Protein AF-A0A372Q6W8-F1 (afdb_monomer_lite)

Foldseek 3Di:
DPPPPPPPPCLLVLLVVLLVVLLVVLVVQLVPDDDPSNVLSVVVNVQSVPDDSVVDDSPPQSSVNDDDCPDPPNVPPPVVSVVVVCVVVVVPPDDDDVVVVVVVVVVVVVVVVVDPPPQDPPDDDPPDDSDDPVVVVVLVVLLVVLVVQLCPDPVVVCCVVVVDDDDPVRCCVRPVVSNVVSND

pLDDT: mean 77.62, std 12.67, range [39.44, 95.0]

Sequence (184 aa):
MKALVIDTEAWHEDANANLRSLKCDIGQCVNGSVSYKKTMWKRIEVELNNINVENLGFDHPICSGVLDVKSEPFINIPGSFCDIFKEPFQKYKLKQNHDILDTCEDFIQNEESKINEDEDLCDVEFGKWLDSSERLQEKTRRILESLLKVWKSPKYEAYTKKGKLINKGSYVCEVLAPLINSNE

Radius of gyration: 24.91 Å; chains: 1; bounding box: 55×36×62 Å

Structure (mmCIF, N/CA/C/O backbone):
data_AF-A0A372Q6W8-F1
#
_entry.id   AF-A0A372Q6W8-F1
#
loop_
_atom_site.group_PDB
_atom_site.id
_atom_site.type_symbol
_atom_site.label_atom_id
_atom_site.label_alt_id
_atom_site.label_comp_id
_atom_site.label_asym_id
_atom_site.label_entity_id
_atom_site.label_seq_id
_atom_site.pdbx_PDB_ins_code
_atom_site.Cartn_x
_atom_site.Cartn_y
_atom_site.Cartn_z
_atom_site.occupancy
_atom_site.B_iso_or_equiv
_atom_site.auth_seq_id
_atom_site.auth_comp_id
_atom_site.auth_asym_id
_atom_site.auth_atom_id
_atom_site.pdbx_PDB_model_num
ATOM 1 N N . MET A 1 1 ? -27.461 5.951 13.227 1.00 39.44 1 MET A N 1
ATOM 2 C CA . MET A 1 1 ? -26.169 5.725 12.547 1.00 39.44 1 MET A CA 1
ATOM 3 C C . MET A 1 1 ? -26.462 5.501 11.079 1.00 39.44 1 MET A C 1
ATOM 5 O O . MET A 1 1 ? -27.139 4.532 10.771 1.00 39.44 1 MET A O 1
ATOM 9 N N . LYS A 1 2 ? -26.037 6.405 10.190 1.00 43.16 2 LYS A N 1
ATOM 10 C CA . LYS A 1 2 ? -25.892 6.043 8.777 1.00 43.16 2 LYS A CA 1
ATOM 11 C C . LYS A 1 2 ? -24.586 5.260 8.702 1.00 43.16 2 LYS A C 1
ATOM 13 O O . LYS A 1 2 ? -23.569 5.789 9.144 1.00 43.16 2 LYS A O 1
ATOM 18 N N . ALA A 1 3 ? -24.642 4.000 8.280 1.00 49.03 3 ALA A N 1
ATOM 19 C CA . ALA A 1 3 ? -23.434 3.246 7.975 1.00 49.03 3 ALA A CA 1
ATOM 20 C C . ALA A 1 3 ? -22.582 4.089 7.014 1.00 49.03 3 ALA A C 1
ATOM 22 O O . ALA A 1 3 ? -23.143 4.737 6.126 1.00 49.03 3 ALA A O 1
ATOM 23 N N . LEU A 1 4 ? -21.265 4.131 7.230 1.00 45.56 4 LEU A N 1
ATOM 24 C CA . LEU A 1 4 ? -20.334 4.573 6.197 1.00 45.56 4 LEU A CA 1
ATOM 25 C C . LEU A 1 4 ? -20.649 3.711 4.977 1.00 45.56 4 LEU A C 1
ATOM 27 O O . LEU A 1 4 ? -20.424 2.503 5.003 1.00 45.56 4 LEU A O 1
ATOM 31 N N . VAL A 1 5 ? -21.282 4.313 3.973 1.00 50.38 5 VAL A N 1
ATOM 32 C CA . VAL A 1 5 ? -21.428 3.699 2.661 1.00 50.38 5 VAL A CA 1
ATOM 33 C C . VAL A 1 5 ? -20.001 3.637 2.150 1.00 50.38 5 VAL A C 1
ATOM 35 O O . VAL A 1 5 ? -19.447 4.655 1.747 1.00 50.38 5 VAL A O 1
ATOM 38 N N . ILE A 1 6 ? -19.358 2.485 2.328 1.00 52.31 6 ILE A N 1
ATOM 39 C CA . ILE A 1 6 ? -18.099 2.204 1.656 1.00 52.31 6 ILE A CA 1
ATOM 40 C C . ILE A 1 6 ? -18.473 2.239 0.185 1.00 52.31 6 ILE A C 1
ATOM 42 O O . ILE A 1 6 ? -19.304 1.444 -0.262 1.00 52.31 6 ILE A O 1
ATOM 46 N N . ASP A 1 7 ? -17.952 3.240 -0.510 1.00 57.84 7 ASP A N 1
ATOM 47 C CA . ASP A 1 7 ? -18.189 3.438 -1.926 1.00 57.84 7 ASP A CA 1
ATOM 48 C C . ASP A 1 7 ? -17.452 2.336 -2.691 1.00 57.84 7 ASP A C 1
ATOM 50 O O . ASP A 1 7 ? -16.305 2.461 -3.112 1.00 57.84 7 ASP A O 1
ATOM 54 N N . THR A 1 8 ? -18.100 1.178 -2.737 1.00 56.53 8 THR A N 1
ATOM 55 C CA . THR A 1 8 ? -17.624 -0.012 -3.445 1.00 56.53 8 THR A CA 1
ATOM 56 C C . THR A 1 8 ? -17.773 0.130 -4.959 1.00 56.53 8 THR A C 1
ATOM 58 O O . THR A 1 8 ? -17.265 -0.720 -5.684 1.00 56.53 8 THR A O 1
ATOM 61 N N . GLU A 1 9 ? -18.415 1.200 -5.440 1.00 61.56 9 GLU A N 1
ATOM 62 C CA . GLU A 1 9 ? -18.590 1.486 -6.866 1.00 61.56 9 GLU A CA 1
ATOM 63 C C . GLU A 1 9 ? -17.493 2.430 -7.389 1.00 61.56 9 GLU A C 1
ATOM 65 O O . GLU A 1 9 ? -16.958 2.193 -8.473 1.00 61.56 9 GLU A O 1
ATOM 70 N N . ALA A 1 10 ? -17.069 3.432 -6.608 1.00 76.44 10 ALA A N 1
ATOM 71 C CA . ALA A 1 10 ? -16.103 4.439 -7.066 1.00 76.44 10 ALA A CA 1
ATOM 72 C C . ALA A 1 10 ? -14.679 3.913 -7.308 1.00 76.44 10 ALA A C 1
ATOM 74 O O . ALA A 1 10 ? -13.962 4.459 -8.147 1.00 76.44 10 ALA A O 1
ATOM 75 N N . TRP A 1 11 ? -14.247 2.839 -6.635 1.00 85.25 11 TRP A N 1
ATOM 76 C CA . TRP A 1 11 ? -12.857 2.381 -6.778 1.00 85.25 11 TRP A CA 1
ATOM 77 C C . TRP A 1 11 ? -12.538 1.906 -8.204 1.00 85.25 11 TRP A C 1
ATOM 79 O O . TRP A 1 11 ? -11.400 2.042 -8.651 1.00 85.25 11 TRP A O 1
ATOM 89 N N . HIS A 1 12 ? -13.528 1.398 -8.948 1.00 88.44 12 HIS A N 1
ATOM 90 C CA . HIS A 1 12 ? -13.348 1.054 -10.358 1.00 88.44 12 HIS A CA 1
ATOM 91 C C . HIS A 1 12 ? -13.134 2.301 -11.222 1.00 88.44 12 HIS A C 1
ATOM 93 O O . HIS A 1 12 ? -12.352 2.257 -12.175 1.00 88.44 12 HIS A O 1
ATOM 99 N N . GLU A 1 13 ? -13.807 3.411 -10.914 1.00 89.88 13 GLU A N 1
ATOM 100 C CA . GLU A 1 13 ? -13.616 4.681 -11.617 1.00 89.88 13 GLU A CA 1
ATOM 101 C C . GLU A 1 13 ? -12.216 5.240 -11.349 1.00 89.88 13 GLU A C 1
ATOM 103 O O . GLU A 1 13 ? -11.500 5.573 -12.299 1.00 89.88 13 GLU A O 1
ATOM 108 N N . ASP A 1 14 ? -11.791 5.235 -10.084 1.00 90.19 14 ASP A N 1
ATOM 109 C CA . ASP A 1 14 ? -10.451 5.656 -9.665 1.00 90.19 14 ASP A CA 1
ATOM 110 C C . ASP A 1 14 ? -9.362 4.772 -10.289 1.00 90.19 14 ASP A C 1
ATOM 112 O O . ASP A 1 14 ? -8.396 5.275 -10.866 1.00 90.19 14 ASP A O 1
ATOM 116 N N . ALA A 1 15 ? -9.541 3.449 -10.268 1.00 91.19 15 ALA A N 1
ATOM 117 C CA . ALA A 1 15 ? -8.613 2.504 -10.883 1.00 91.19 15 ALA A CA 1
ATOM 118 C C . ALA A 1 15 ? -8.504 2.711 -12.400 1.00 91.19 15 ALA A C 1
ATOM 120 O O . ALA A 1 15 ? -7.405 2.692 -12.962 1.00 91.19 15 ALA A O 1
ATOM 121 N N . ASN A 1 16 ? -9.624 2.974 -13.080 1.00 93.38 16 ASN A N 1
ATOM 122 C CA . ASN A 1 16 ? -9.620 3.305 -14.504 1.00 93.38 16 ASN A CA 1
ATOM 123 C C . ASN A 1 16 ? -8.944 4.654 -14.787 1.00 93.38 16 ASN A C 1
ATOM 125 O O . ASN A 1 16 ? -8.231 4.781 -15.787 1.00 93.38 16 ASN A O 1
ATOM 129 N N . ALA A 1 17 ? -9.145 5.661 -13.935 1.00 93.88 17 ALA A N 1
ATOM 130 C CA . ALA A 1 17 ? -8.472 6.952 -14.050 1.00 93.88 17 ALA A CA 1
ATOM 131 C C . ALA A 1 17 ? -6.951 6.803 -13.880 1.00 93.88 17 ALA A C 1
ATOM 133 O O . ALA A 1 17 ? -6.187 7.291 -14.720 1.00 93.88 17 ALA A O 1
ATOM 134 N N . ASN A 1 18 ? -6.520 6.043 -12.873 1.00 93.50 18 ASN A N 1
ATOM 135 C CA . ASN A 1 18 ? -5.115 5.733 -12.620 1.00 93.50 18 ASN A CA 1
ATOM 136 C C . ASN A 1 18 ? -4.485 4.971 -13.792 1.00 93.50 18 ASN A C 1
ATOM 138 O O . ASN A 1 18 ? -3.423 5.365 -14.278 1.00 93.50 18 ASN A O 1
ATOM 142 N N . LEU A 1 19 ? -5.162 3.944 -14.323 1.00 92.69 19 LEU A N 1
ATOM 143 C CA . LEU A 1 19 ? -4.686 3.196 -15.490 1.00 92.69 19 LEU A CA 1
ATOM 144 C C . LEU A 1 19 ? -4.542 4.095 -16.728 1.00 92.69 19 LEU A C 1
ATOM 146 O O . LEU A 1 19 ? -3.575 3.957 -17.478 1.00 92.69 19 LEU A O 1
ATOM 150 N N . ARG A 1 20 ? -5.470 5.035 -16.953 1.00 95.00 20 ARG A N 1
ATOM 151 C CA . ARG A 1 20 ? -5.358 6.011 -18.053 1.00 95.00 20 ARG A CA 1
ATOM 152 C C . ARG A 1 20 ? -4.163 6.941 -17.865 1.00 95.00 20 ARG A C 1
ATOM 154 O O . ARG A 1 20 ? -3.427 7.147 -18.828 1.00 95.00 20 ARG A O 1
ATOM 161 N N . SER A 1 21 ? -3.960 7.475 -16.660 1.00 94.88 21 SER A N 1
ATOM 162 C CA . SER A 1 21 ? -2.803 8.330 -16.365 1.00 94.88 21 SER A CA 1
ATOM 163 C C . SER A 1 21 ? -1.499 7.577 -16.613 1.00 94.88 21 SER A C 1
ATOM 165 O O . SER A 1 21 ? -0.635 8.054 -17.345 1.00 94.88 21 SER A O 1
ATOM 167 N N . LEU A 1 22 ? -1.412 6.344 -16.111 1.00 92.06 22 LEU A N 1
ATOM 168 C CA . LEU A 1 22 ? -0.246 5.492 -16.289 1.00 92.06 22 LEU A CA 1
ATOM 169 C C . LEU A 1 22 ? 0.032 5.204 -17.773 1.00 92.06 22 LEU A C 1
ATOM 171 O O . LEU A 1 22 ? 1.171 5.317 -18.219 1.00 92.06 22 LEU A O 1
ATOM 175 N N . LYS A 1 23 ? -0.999 4.901 -18.575 1.00 93.94 23 LYS A N 1
ATOM 176 C CA . LYS A 1 23 ? -0.858 4.737 -20.035 1.00 93.94 23 LYS A CA 1
ATOM 177 C C . LYS A 1 23 ? -0.301 5.996 -20.706 1.00 93.94 23 LYS A C 1
ATOM 179 O O . LYS A 1 23 ? 0.574 5.884 -21.564 1.00 93.94 23 LYS A O 1
ATOM 184 N N . CYS A 1 24 ? -0.766 7.181 -20.308 1.00 94.69 24 CYS A N 1
ATOM 185 C CA . CYS A 1 24 ? -0.245 8.450 -20.821 1.00 94.69 24 CYS A CA 1
ATOM 186 C C . CYS A 1 24 ? 1.241 8.638 -20.482 1.00 94.69 24 CYS A C 1
ATOM 188 O O . CYS A 1 24 ? 2.028 8.964 -21.374 1.00 94.69 24 CYS A O 1
ATOM 190 N N . ASP A 1 25 ? 1.637 8.392 -19.233 1.00 93.25 25 ASP A N 1
ATOM 191 C CA . ASP A 1 25 ? 3.025 8.542 -18.776 1.00 93.25 25 ASP A CA 1
ATOM 192 C C . ASP A 1 25 ? 3.970 7.571 -19.498 1.00 93.25 25 ASP A C 1
ATOM 194 O O . ASP A 1 25 ? 5.057 7.947 -19.953 1.00 93.25 25 ASP A O 1
ATOM 198 N N . ILE A 1 26 ? 3.529 6.325 -19.692 1.00 90.31 26 ILE A N 1
ATOM 199 C CA . ILE A 1 26 ? 4.272 5.330 -20.470 1.00 90.31 26 ILE A CA 1
ATOM 200 C C . ILE A 1 26 ? 4.378 5.742 -21.939 1.00 90.31 26 ILE A C 1
ATOM 202 O O . ILE A 1 26 ? 5.474 5.681 -22.501 1.00 90.31 26 ILE A O 1
ATOM 206 N N . GLY A 1 27 ? 3.300 6.235 -22.552 1.00 93.81 27 GLY A N 1
ATOM 207 C CA . GLY A 1 27 ? 3.334 6.755 -23.922 1.00 93.81 27 GLY A CA 1
ATOM 208 C C . GLY A 1 27 ? 4.344 7.899 -24.090 1.00 93.81 27 GLY A C 1
ATOM 209 O O . GLY A 1 27 ? 5.098 7.943 -25.068 1.00 93.81 27 GLY A O 1
ATOM 210 N N . GLN A 1 28 ? 4.448 8.793 -23.102 1.00 93.31 28 GLN A N 1
ATOM 211 C CA . GLN A 1 28 ? 5.482 9.833 -23.081 1.00 93.31 28 GLN A CA 1
ATOM 212 C C . GLN A 1 28 ? 6.891 9.229 -22.990 1.00 93.31 28 GLN A C 1
ATOM 214 O O . GLN A 1 28 ? 7.786 9.640 -23.733 1.00 93.31 28 GLN A O 1
ATOM 219 N N . CYS A 1 29 ? 7.087 8.210 -22.151 1.00 89.81 29 CYS A N 1
ATOM 220 C CA . CYS A 1 29 ? 8.362 7.501 -22.030 1.00 89.81 29 CYS A CA 1
ATOM 221 C C . CYS A 1 29 ? 8.772 6.786 -23.328 1.00 89.81 29 CYS A C 1
ATOM 223 O O . CYS A 1 29 ? 9.950 6.814 -23.698 1.00 89.81 29 CYS A O 1
ATOM 225 N N . VAL A 1 30 ? 7.826 6.187 -24.060 1.00 90.62 30 VAL A N 1
ATOM 226 C CA . VAL A 1 30 ? 8.065 5.587 -25.387 1.00 90.62 30 VAL A CA 1
ATOM 227 C C . VAL A 1 30 ? 8.545 6.640 -26.385 1.00 90.62 30 VAL A C 1
ATOM 229 O O . VAL A 1 30 ? 9.488 6.398 -27.145 1.00 90.62 30 VAL A O 1
ATOM 232 N N . ASN A 1 31 ? 7.917 7.815 -26.384 1.00 92.06 31 ASN A N 1
ATOM 233 C CA . ASN A 1 31 ? 8.248 8.890 -27.315 1.00 92.06 31 ASN A CA 1
ATOM 234 C C . ASN A 1 31 ? 9.578 9.576 -26.974 1.00 92.06 31 ASN A C 1
ATOM 236 O O . ASN A 1 31 ? 10.331 9.920 -27.883 1.00 92.06 31 ASN A O 1
ATOM 240 N N . GLY A 1 32 ? 9.896 9.715 -25.684 1.00 88.94 32 GLY A N 1
ATOM 241 C CA . GLY A 1 32 ? 11.127 10.338 -25.188 1.00 88.94 32 GLY A CA 1
ATOM 242 C C . GLY A 1 32 ? 12.346 9.411 -25.105 1.00 88.94 32 GLY A C 1
ATOM 243 O O . GLY A 1 32 ? 13.414 9.850 -24.682 1.00 88.94 32 GLY A O 1
ATOM 244 N N . SER A 1 33 ? 12.219 8.134 -25.473 1.00 86.12 33 SER A N 1
ATOM 245 C CA . SER A 1 33 ? 13.308 7.153 -25.394 1.00 86.12 33 SER A CA 1
ATOM 246 C C . SER A 1 33 ? 13.777 6.665 -26.766 1.00 86.12 33 SER A C 1
ATOM 248 O O . SER A 1 33 ? 13.071 6.739 -27.773 1.00 86.12 33 SER A O 1
ATOM 250 N N . VAL A 1 34 ? 15.003 6.141 -26.805 1.00 84.50 34 VAL A N 1
ATOM 251 C CA . VAL A 1 34 ? 15.640 5.583 -28.005 1.00 84.50 34 VAL A CA 1
ATOM 252 C C . VAL A 1 34 ? 16.162 4.174 -27.740 1.00 84.50 34 VAL A C 1
ATOM 254 O O . VAL A 1 34 ? 16.380 3.785 -26.590 1.00 84.50 34 VAL A O 1
ATOM 257 N N . SER A 1 35 ? 16.390 3.420 -28.821 1.00 83.56 35 SER A N 1
ATOM 258 C CA . SER A 1 35 ? 17.014 2.093 -28.783 1.00 83.56 35 SER A CA 1
ATOM 259 C C . SER A 1 35 ? 16.300 1.140 -27.804 1.00 83.56 35 SER A C 1
ATOM 261 O O . SER A 1 35 ? 15.070 1.080 -27.760 1.00 83.56 35 SER A O 1
ATOM 263 N N . TYR A 1 36 ? 17.067 0.403 -27.009 1.00 72.44 36 TYR A N 1
ATOM 264 C CA . TYR A 1 36 ? 16.622 -0.626 -26.080 1.00 72.44 36 TYR A CA 1
ATOM 265 C C . TYR A 1 36 ? 15.587 -0.129 -25.051 1.00 72.44 36 TYR A C 1
ATOM 267 O O . TYR A 1 36 ? 14.592 -0.811 -24.803 1.00 72.44 36 TYR A O 1
ATOM 275 N N . LYS A 1 37 ? 15.736 1.106 -24.546 1.00 76.44 37 LYS A N 1
ATOM 276 C CA . LYS A 1 37 ? 14.776 1.732 -23.617 1.00 76.44 37 LYS A CA 1
ATOM 277 C C . LYS A 1 37 ? 13.404 1.953 -24.268 1.00 76.44 37 LYS A C 1
ATOM 279 O O . LYS A 1 37 ? 12.381 1.777 -23.617 1.00 76.44 37 LYS A O 1
ATOM 284 N N . LYS A 1 38 ? 13.368 2.262 -25.569 1.00 85.56 38 LYS A N 1
ATOM 285 C CA . LYS A 1 38 ? 12.110 2.401 -26.320 1.00 85.56 38 LYS A CA 1
ATOM 286 C C . LYS A 1 38 ? 11.398 1.066 -26.494 1.00 85.56 38 LYS A C 1
ATOM 288 O O . LYS A 1 38 ? 10.188 0.991 -26.306 1.00 85.56 38 LYS A O 1
ATOM 293 N N . THR A 1 39 ? 12.138 0.012 -26.835 1.00 80.69 39 THR A N 1
ATOM 294 C CA . THR A 1 39 ? 11.591 -1.350 -26.953 1.00 80.69 39 THR A CA 1
ATOM 295 C C . THR A 1 39 ? 10.993 -1.823 -25.631 1.00 80.69 39 THR A C 1
ATOM 297 O O . THR A 1 39 ? 9.921 -2.421 -25.617 1.00 80.69 39 THR A O 1
ATOM 300 N N . MET A 1 40 ? 11.653 -1.498 -24.522 1.00 82.56 40 MET A N 1
ATOM 301 C CA . MET A 1 40 ? 11.168 -1.797 -23.182 1.00 82.56 40 MET A CA 1
ATOM 302 C C . MET A 1 40 ? 9.835 -1.109 -22.870 1.00 82.56 40 MET A C 1
ATOM 304 O O . MET A 1 40 ? 8.867 -1.784 -22.525 1.00 82.56 40 MET A O 1
ATOM 308 N N . TRP A 1 41 ? 9.765 0.218 -23.024 1.00 87.50 41 TRP A N 1
ATOM 309 C CA . TRP A 1 41 ? 8.540 0.967 -22.737 1.00 87.50 41 TRP A CA 1
ATOM 310 C C . TRP A 1 41 ? 7.379 0.548 -23.634 1.00 87.50 41 TRP A C 1
ATOM 312 O O . TRP A 1 41 ? 6.259 0.441 -23.153 1.00 87.50 41 TRP A O 1
ATOM 322 N N . LYS A 1 42 ? 7.649 0.220 -24.903 1.00 87.56 42 LYS A N 1
ATOM 323 C CA . LYS A 1 42 ? 6.637 -0.337 -25.812 1.00 87.56 42 LYS A CA 1
ATOM 324 C C . LYS A 1 42 ? 6.072 -1.664 -25.319 1.00 87.56 42 LYS A C 1
ATOM 326 O O . LYS A 1 42 ? 4.892 -1.927 -25.508 1.00 87.56 42 LYS A O 1
ATOM 331 N N . ARG A 1 43 ? 6.900 -2.510 -24.700 1.00 85.25 43 ARG A N 1
ATOM 332 C CA . ARG A 1 43 ? 6.413 -3.760 -24.113 1.00 85.25 43 ARG A CA 1
ATOM 333 C C . ARG A 1 43 ? 5.462 -3.465 -22.956 1.00 85.25 43 ARG A C 1
ATOM 335 O O . ARG A 1 43 ? 4.356 -3.978 -22.962 1.00 85.25 43 ARG A O 1
ATOM 342 N N . ILE A 1 44 ? 5.849 -2.576 -22.039 1.00 85.62 44 ILE A N 1
ATOM 343 C CA . ILE A 1 44 ? 4.990 -2.141 -20.923 1.00 85.62 44 ILE A CA 1
ATOM 344 C C . ILE A 1 44 ? 3.677 -1.523 -21.438 1.00 85.62 44 ILE A C 1
ATOM 346 O O . ILE A 1 44 ? 2.613 -1.820 -20.912 1.00 85.62 44 ILE A O 1
ATOM 350 N N . GLU A 1 45 ? 3.734 -0.714 -22.496 1.00 90.56 45 GLU A N 1
ATOM 351 C CA . GLU A 1 45 ? 2.560 -0.109 -23.137 1.00 90.56 45 GLU A CA 1
ATOM 352 C C . GLU A 1 45 ? 1.577 -1.158 -23.683 1.00 90.56 45 GLU A C 1
ATOM 354 O O . GLU A 1 45 ? 0.376 -1.064 -23.433 1.00 90.56 45 GLU A O 1
ATOM 359 N N . VAL A 1 46 ? 2.075 -2.171 -24.404 1.00 88.19 46 VAL A N 1
ATOM 360 C CA . VAL A 1 46 ? 1.250 -3.278 -24.923 1.00 88.19 46 VAL A CA 1
ATOM 361 C C . VAL A 1 46 ? 0.566 -4.021 -23.782 1.00 88.19 46 VAL A C 1
ATOM 363 O O . VAL A 1 46 ? -0.635 -4.263 -23.840 1.00 88.19 46 VAL A O 1
ATOM 366 N N . GLU A 1 47 ? 1.317 -4.329 -22.731 1.00 85.25 47 GLU A N 1
ATOM 367 C CA . GLU A 1 47 ? 0.799 -5.034 -21.566 1.00 85.25 47 GLU A CA 1
ATOM 368 C C . GLU A 1 47 ? -0.290 -4.236 -20.837 1.00 85.25 47 GLU A C 1
ATOM 370 O O . GLU A 1 47 ? -1.370 -4.761 -20.581 1.00 85.25 47 GLU A O 1
ATOM 375 N N . LEU A 1 48 ? -0.074 -2.936 -20.596 1.00 89.19 48 LEU A N 1
ATOM 376 C CA . LEU A 1 48 ? -1.085 -2.061 -19.991 1.00 89.19 48 LEU A CA 1
ATOM 377 C C . LEU A 1 48 ? -2.361 -1.960 -20.837 1.00 89.19 48 LEU A C 1
ATOM 379 O O . LEU A 1 48 ? -3.455 -1.770 -20.299 1.00 89.19 48 LEU A O 1
ATOM 383 N N . ASN A 1 49 ? -2.250 -2.062 -22.163 1.00 89.56 49 ASN A N 1
ATOM 384 C CA . ASN A 1 49 ? -3.405 -2.034 -23.059 1.00 89.56 49 ASN A CA 1
ATOM 385 C C . ASN A 1 49 ? -4.275 -3.291 -22.969 1.00 89.56 49 ASN A C 1
ATOM 387 O O . ASN A 1 49 ? -5.465 -3.194 -23.257 1.00 89.56 49 ASN A O 1
ATOM 391 N N . ASN A 1 50 ? -3.720 -4.413 -22.509 1.00 88.25 50 ASN A N 1
ATOM 392 C CA . ASN A 1 50 ? -4.449 -5.670 -22.332 1.00 88.25 50 ASN A CA 1
ATOM 393 C C . ASN A 1 50 ? -5.170 -5.772 -20.978 1.00 88.25 50 ASN A C 1
ATOM 395 O O . ASN A 1 50 ? -5.929 -6.714 -20.755 1.00 88.25 50 ASN A O 1
ATOM 399 N N . ILE A 1 51 ? -4.945 -4.821 -20.069 1.00 88.44 51 ILE A N 1
ATOM 400 C CA . ILE A 1 51 ? -5.528 -4.852 -18.727 1.00 88.44 51 ILE A CA 1
ATOM 401 C C . ILE A 1 51 ? -7.007 -4.483 -18.773 1.00 88.44 51 ILE A C 1
ATOM 403 O O . ILE A 1 51 ? -7.374 -3.398 -19.232 1.00 88.44 51 ILE A O 1
ATOM 407 N N . ASN A 1 52 ? -7.829 -5.362 -18.202 1.00 90.25 52 ASN A N 1
ATOM 408 C CA . ASN A 1 52 ? -9.209 -5.073 -17.841 1.00 90.25 52 ASN A CA 1
ATOM 409 C C . ASN A 1 52 ? -9.319 -4.902 -16.318 1.00 90.25 52 ASN A C 1
ATOM 411 O O . ASN A 1 52 ? -9.099 -5.861 -15.581 1.00 90.25 52 ASN A O 1
ATOM 415 N N . VAL A 1 53 ? -9.679 -3.699 -15.860 1.00 88.75 53 VAL A N 1
ATOM 416 C CA . VAL A 1 53 ? -9.831 -3.369 -14.430 1.00 88.75 53 VAL A CA 1
ATOM 417 C C . VAL A 1 53 ? -10.910 -4.224 -13.758 1.00 88.75 53 VAL A C 1
ATOM 419 O O . VAL A 1 53 ? -10.777 -4.545 -12.584 1.00 88.75 53 VAL A O 1
ATOM 422 N N . GLU A 1 54 ? -11.940 -4.652 -14.492 1.00 89.19 54 GLU A N 1
ATOM 423 C CA . GLU A 1 54 ? -13.010 -5.508 -13.949 1.00 89.19 54 GLU A CA 1
ATOM 424 C C . GLU A 1 54 ? -12.508 -6.888 -13.502 1.00 89.19 54 GLU A C 1
ATOM 426 O O . GLU A 1 54 ? -13.137 -7.536 -12.671 1.00 89.19 54 GLU A O 1
ATOM 431 N N . ASN A 1 55 ? -11.365 -7.332 -14.033 1.00 89.25 55 ASN A N 1
ATOM 432 C CA . ASN A 1 55 ? -10.761 -8.617 -13.686 1.00 89.25 55 ASN A CA 1
ATOM 433 C C . ASN A 1 55 ? -9.782 -8.514 -12.502 1.00 89.25 55 ASN A C 1
ATOM 435 O O . ASN A 1 55 ? -9.193 -9.524 -12.120 1.00 89.25 55 ASN A O 1
ATOM 439 N N . LEU A 1 56 ? -9.558 -7.313 -11.957 1.00 85.69 56 LEU A N 1
ATOM 440 C CA . LEU A 1 56 ? -8.590 -7.059 -10.891 1.00 85.69 56 LEU A CA 1
ATOM 441 C C . LEU A 1 56 ? -9.286 -6.874 -9.539 1.00 85.69 56 LEU A C 1
ATOM 443 O O . LEU A 1 56 ? -10.417 -6.403 -9.467 1.00 85.69 56 LEU A O 1
ATOM 447 N N . GLY A 1 57 ? -8.585 -7.214 -8.457 1.00 85.12 57 GLY A N 1
ATOM 448 C CA . GLY A 1 57 ? -8.967 -6.804 -7.105 1.00 85.12 57 GLY A CA 1
ATOM 449 C C . GLY A 1 57 ? -8.628 -5.333 -6.846 1.00 85.12 57 GLY A C 1
ATOM 450 O O . GLY A 1 57 ? -7.739 -4.763 -7.488 1.00 85.12 57 GLY A O 1
ATOM 451 N N . PHE A 1 58 ? -9.314 -4.711 -5.882 1.00 82.81 58 PHE A N 1
ATOM 452 C CA . PHE A 1 58 ? -9.028 -3.331 -5.457 1.00 82.81 58 PHE A CA 1
ATOM 453 C C . PHE A 1 58 ? -7.591 -3.160 -4.931 1.00 82.81 58 PHE A C 1
ATOM 455 O O . PHE A 1 58 ? -7.028 -2.070 -4.972 1.00 82.81 58 PHE A O 1
ATOM 462 N N . ASP A 1 59 ? -7.007 -4.250 -4.439 1.00 83.50 59 ASP A N 1
ATOM 463 C CA . ASP A 1 59 ? -5.664 -4.373 -3.885 1.00 83.50 59 ASP A CA 1
ATOM 464 C C . ASP A 1 59 ? -4.582 -4.581 -4.955 1.00 83.50 59 ASP A C 1
ATOM 466 O O . ASP A 1 59 ? -3.390 -4.564 -4.644 1.00 83.50 59 ASP A O 1
ATOM 470 N N . HIS A 1 60 ? -4.966 -4.742 -6.225 1.00 85.94 60 HIS A N 1
ATOM 471 C CA . HIS A 1 60 ? -4.004 -4.901 -7.303 1.00 85.94 60 HIS A CA 1
ATOM 472 C C . HIS A 1 60 ? -3.206 -3.593 -7.513 1.00 85.94 60 HIS A C 1
ATOM 474 O O . HIS A 1 60 ? -3.815 -2.540 -7.724 1.00 85.94 60 HIS A O 1
ATOM 480 N N . PRO A 1 61 ? -1.856 -3.615 -7.550 1.00 85.62 61 PRO A N 1
ATOM 481 C CA . PRO A 1 61 ? -1.024 -2.400 -7.609 1.00 85.62 61 PRO A CA 1
ATOM 482 C C . PRO A 1 61 ? -1.384 -1.429 -8.745 1.00 85.62 61 PRO A C 1
ATOM 484 O O . PRO A 1 61 ? -1.363 -0.208 -8.580 1.00 85.62 61 PRO A O 1
ATOM 487 N N . ILE A 1 62 ? -1.792 -1.978 -9.890 1.00 86.00 62 ILE A N 1
ATOM 488 C CA . ILE A 1 62 ? -2.183 -1.212 -11.082 1.00 86.00 62 ILE A CA 1
ATOM 489 C C . ILE A 1 62 ? -3.419 -0.339 -10.835 1.00 86.00 62 ILE A C 1
ATOM 491 O O . ILE A 1 62 ? -3.507 0.753 -11.398 1.00 86.00 62 ILE A O 1
ATOM 495 N N . CYS A 1 63 ? -4.329 -0.752 -9.950 1.00 87.44 63 CYS A N 1
ATOM 496 C CA . CYS 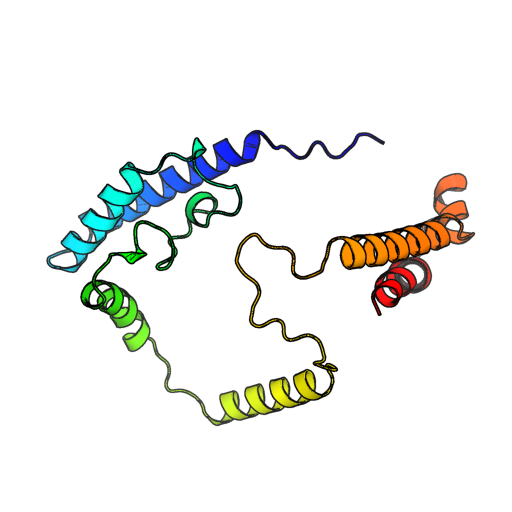A 1 63 ? -5.482 0.057 -9.549 1.00 87.44 63 CYS A CA 1
ATOM 497 C C . CYS A 1 63 ? -5.048 1.358 -8.850 1.00 87.44 63 CYS A C 1
ATOM 499 O O . CYS A 1 63 ? -5.756 2.358 -8.919 1.00 87.44 63 CYS A O 1
ATOM 501 N N . SER A 1 64 ? -3.847 1.386 -8.261 1.00 87.19 64 SER A N 1
ATOM 502 C CA . SER A 1 64 ? -3.218 2.582 -7.679 1.00 87.19 64 SER A CA 1
ATOM 503 C C . SER A 1 64 ? -2.232 3.281 -8.628 1.00 87.19 64 SER A C 1
ATOM 505 O O . SER A 1 64 ? -1.486 4.160 -8.204 1.00 87.19 64 SER A O 1
ATOM 507 N N . GLY A 1 65 ? -2.168 2.879 -9.904 1.00 85.12 65 GLY A N 1
ATOM 508 C CA . GLY A 1 65 ? -1.194 3.406 -10.866 1.00 85.12 65 GLY A CA 1
ATOM 509 C C . GLY A 1 65 ? 0.245 2.932 -10.622 1.00 85.12 65 GLY A C 1
ATOM 510 O O . GLY A 1 65 ? 1.182 3.510 -11.170 1.00 85.12 65 GLY A O 1
ATOM 511 N N . VAL A 1 66 ? 0.440 1.887 -9.812 1.00 85.00 66 VAL A N 1
ATOM 512 C CA . VAL A 1 66 ? 1.763 1.343 -9.489 1.00 85.00 66 VAL A CA 1
ATOM 513 C C . VAL A 1 66 ? 2.094 0.186 -10.428 1.00 85.00 66 VAL A C 1
ATOM 515 O O . VAL A 1 66 ? 1.327 -0.766 -10.567 1.00 85.00 66 VAL A O 1
ATOM 518 N N . LEU A 1 67 ? 3.270 0.256 -11.053 1.00 80.81 67 LEU A N 1
ATOM 519 C CA . LEU A 1 67 ? 3.861 -0.861 -11.786 1.00 80.81 67 LEU A CA 1
ATOM 520 C C . LEU A 1 67 ? 4.671 -1.723 -10.821 1.00 80.81 67 LEU A C 1
ATOM 522 O O . LEU A 1 67 ? 5.738 -1.306 -10.369 1.00 80.81 67 LEU A O 1
ATOM 526 N N . ASP A 1 68 ? 4.187 -2.926 -10.532 1.00 77.62 68 ASP A N 1
ATOM 527 C CA . ASP A 1 68 ? 4.946 -3.908 -9.765 1.00 77.62 68 ASP A CA 1
ATOM 528 C C . ASP A 1 68 ? 5.625 -4.906 -10.710 1.00 77.62 68 ASP A C 1
ATOM 530 O O . ASP A 1 68 ? 4.978 -5.586 -11.505 1.00 77.62 68 ASP A O 1
ATOM 534 N N . VAL A 1 69 ? 6.948 -5.026 -10.599 1.00 71.94 69 VAL A N 1
ATOM 535 C CA . VAL A 1 69 ? 7.747 -5.997 -11.361 1.00 71.94 69 VAL A CA 1
ATOM 536 C C . VAL A 1 69 ? 7.317 -7.446 -11.100 1.00 71.94 69 VAL A C 1
ATOM 538 O O . VAL A 1 69 ? 7.545 -8.312 -11.942 1.00 71.94 69 VAL A O 1
ATOM 541 N N . LYS A 1 70 ? 6.693 -7.711 -9.947 1.00 73.00 70 LYS A N 1
ATOM 542 C CA . LYS A 1 70 ? 6.174 -9.027 -9.562 1.00 73.00 70 LYS A CA 1
ATOM 543 C C . LYS A 1 70 ? 4.738 -9.277 -10.025 1.00 73.00 70 LYS A C 1
ATOM 545 O O . LYS A 1 70 ? 4.274 -10.404 -9.901 1.00 73.00 70 LYS A O 1
ATOM 550 N N . SER A 1 71 ? 4.040 -8.268 -10.545 1.00 67.50 71 SER A N 1
ATOM 551 C CA . SER A 1 71 ? 2.677 -8.436 -11.059 1.00 67.50 71 SER A CA 1
ATOM 552 C C . SER A 1 71 ? 2.689 -8.934 -12.505 1.00 67.50 71 SER A C 1
ATOM 554 O O . SER A 1 71 ? 3.557 -8.552 -13.298 1.00 67.50 71 SER A O 1
ATOM 556 N N . GLU A 1 72 ? 1.745 -9.807 -12.868 1.00 61.19 72 GLU A N 1
ATOM 557 C CA . GLU A 1 72 ? 1.527 -10.116 -14.280 1.00 61.19 72 GLU A CA 1
ATOM 558 C C . GLU A 1 72 ? 1.144 -8.829 -15.021 1.00 61.19 72 GLU A C 1
ATOM 560 O O . GLU A 1 72 ? 0.363 -8.026 -14.505 1.00 61.19 72 GLU A O 1
ATOM 565 N N . PRO A 1 73 ? 1.700 -8.594 -16.219 1.00 58.06 73 PRO A N 1
ATOM 566 C CA . PRO A 1 73 ? 2.530 -9.496 -17.037 1.00 58.06 73 PRO A CA 1
ATOM 567 C C . PRO A 1 73 ? 4.054 -9.259 -16.913 1.00 58.06 73 PRO A C 1
ATOM 569 O O . PRO A 1 73 ? 4.849 -9.837 -17.663 1.00 58.06 73 PRO A O 1
ATOM 572 N N . PHE A 1 74 ? 4.498 -8.422 -15.972 1.00 67.56 74 PHE A N 1
ATOM 573 C CA . PHE A 1 74 ? 5.896 -7.992 -15.834 1.00 67.56 74 PHE A CA 1
ATOM 574 C C . PHE A 1 74 ? 6.841 -9.088 -15.316 1.00 67.56 74 PHE A C 1
ATOM 576 O O . PHE A 1 74 ? 8.049 -8.996 -15.538 1.00 67.56 74 PHE A O 1
ATOM 583 N N . ILE A 1 75 ? 6.294 -10.169 -14.747 1.00 65.94 75 ILE A N 1
ATOM 584 C CA . ILE A 1 75 ? 7.032 -11.369 -14.305 1.00 65.94 75 ILE A CA 1
ATOM 585 C C . ILE A 1 75 ? 7.875 -11.973 -15.444 1.00 65.94 75 ILE A C 1
ATOM 587 O O . ILE A 1 75 ? 8.981 -12.458 -15.219 1.00 65.94 75 ILE A O 1
ATOM 591 N N . ASN A 1 76 ? 7.381 -11.903 -16.687 1.00 65.00 76 ASN A N 1
ATOM 592 C CA . ASN A 1 76 ? 8.029 -12.493 -17.865 1.00 65.00 76 ASN A CA 1
ATOM 593 C C . ASN A 1 76 ? 8.949 -11.513 -18.618 1.00 65.00 76 ASN A C 1
ATOM 595 O O . ASN A 1 76 ? 9.343 -11.764 -19.769 1.00 65.00 76 ASN A O 1
ATOM 599 N N . ILE A 1 77 ? 9.275 -10.365 -18.020 1.00 68.25 77 ILE A N 1
ATOM 600 C CA . ILE A 1 77 ? 10.261 -9.441 -18.580 1.00 68.25 77 ILE A CA 1
ATOM 601 C C . ILE A 1 77 ? 11.670 -9.993 -18.307 1.00 68.25 77 ILE A C 1
ATOM 603 O O . ILE A 1 77 ? 12.018 -10.244 -17.155 1.00 68.25 77 ILE A O 1
ATOM 607 N N . PRO A 1 78 ? 12.519 -10.169 -19.341 1.00 69.94 78 PRO A N 1
ATOM 608 C CA . PRO A 1 78 ? 13.888 -10.632 -19.147 1.00 69.94 78 PRO A CA 1
ATOM 609 C C . PRO A 1 78 ? 14.663 -9.709 -18.203 1.00 69.94 78 PRO A C 1
ATOM 611 O O . PRO A 1 78 ? 14.583 -8.487 -18.332 1.00 69.94 78 PRO A O 1
ATOM 614 N N . GLY A 1 79 ? 15.475 -10.284 -17.310 1.00 68.06 79 GLY A N 1
ATOM 615 C CA . GLY A 1 79 ? 16.239 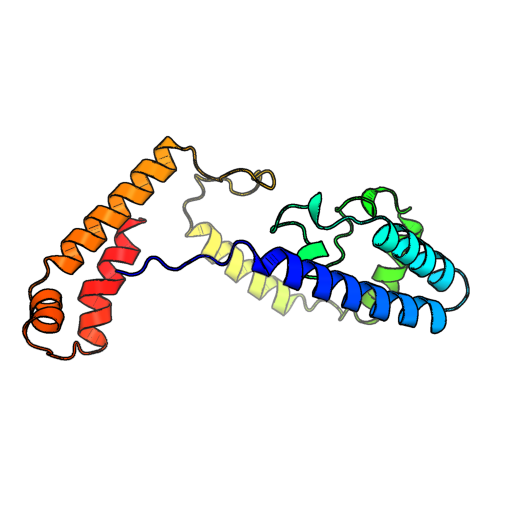-9.528 -16.308 1.00 68.06 79 GLY A CA 1
ATOM 616 C C . GLY A 1 79 ? 17.091 -8.394 -16.893 1.00 68.06 79 GLY A C 1
ATOM 617 O O . GLY A 1 79 ? 17.155 -7.317 -16.310 1.00 68.06 79 GLY A O 1
ATOM 618 N N . SER A 1 80 ? 17.613 -8.569 -18.112 1.00 68.38 80 SER A N 1
ATOM 619 C CA . SER A 1 80 ? 18.367 -7.539 -18.838 1.00 68.38 80 SER A CA 1
ATOM 620 C C . SER A 1 80 ? 17.575 -6.254 -19.105 1.00 68.38 80 SER A C 1
ATOM 622 O O . SER A 1 80 ? 18.167 -5.208 -19.361 1.00 68.38 80 SER A O 1
ATOM 624 N N . PHE A 1 81 ? 16.242 -6.307 -19.139 1.00 64.56 81 PHE A N 1
ATOM 625 C CA . PHE A 1 81 ? 15.387 -5.123 -19.246 1.00 64.56 81 PHE A CA 1
ATOM 626 C C . PHE A 1 81 ? 15.177 -4.483 -17.870 1.00 64.56 81 PHE A C 1
ATOM 628 O O . PHE A 1 81 ? 15.244 -3.262 -17.749 1.00 64.56 81 PHE A O 1
ATOM 635 N N . CYS A 1 82 ? 15.007 -5.291 -16.821 1.00 66.31 82 CYS A N 1
ATOM 636 C CA . CYS A 1 82 ? 14.926 -4.811 -15.439 1.00 66.31 82 CYS A CA 1
ATOM 637 C C . CYS A 1 82 ? 16.213 -4.099 -14.992 1.00 66.31 82 CYS A C 1
ATOM 639 O O . CYS A 1 82 ? 16.153 -3.121 -14.248 1.00 66.31 82 CYS A O 1
ATOM 641 N N . ASP A 1 83 ? 17.376 -4.532 -15.477 1.00 66.44 83 ASP A N 1
ATOM 642 C CA . ASP A 1 83 ? 18.659 -3.912 -15.137 1.00 66.44 83 ASP A CA 1
ATOM 643 C C . ASP A 1 83 ? 18.794 -2.476 -15.675 1.00 66.44 83 ASP A C 1
ATOM 645 O O . ASP A 1 83 ? 19.449 -1.651 -15.040 1.00 66.44 83 ASP A O 1
ATOM 649 N N . ILE A 1 84 ? 18.083 -2.116 -16.753 1.00 65.44 84 ILE A N 1
ATOM 650 C CA . ILE A 1 84 ? 18.018 -0.724 -17.238 1.00 65.44 84 ILE A CA 1
ATOM 651 C C . ILE A 1 84 ? 17.332 0.184 -16.213 1.00 65.44 84 ILE A C 1
ATOM 653 O O . ILE A 1 84 ? 17.735 1.330 -16.045 1.00 65.44 84 ILE A O 1
ATOM 657 N N . PHE A 1 85 ? 16.295 -0.292 -15.511 1.00 61.25 85 PHE A N 1
ATOM 658 C CA . PHE A 1 85 ? 15.670 0.490 -14.435 1.00 61.25 85 PHE A CA 1
ATOM 659 C C . PHE A 1 85 ? 16.619 0.692 -13.257 1.00 61.25 85 PHE A C 1
ATOM 661 O O . PHE A 1 85 ? 16.571 1.722 -12.583 1.00 61.25 85 PHE A O 1
ATOM 668 N N . LYS A 1 86 ? 17.503 -0.281 -13.024 1.00 62.56 86 LYS A N 1
ATOM 669 C CA . LYS A 1 86 ? 18.516 -0.207 -11.973 1.00 62.56 86 LYS A CA 1
ATOM 670 C C . LYS A 1 86 ? 19.697 0.681 -12.361 1.00 62.56 86 LYS A C 1
ATOM 672 O O . LYS A 1 86 ? 20.392 1.149 -11.469 1.00 62.56 86 LYS A O 1
ATOM 677 N N . GLU A 1 87 ? 19.923 0.959 -13.642 1.00 59.25 87 GLU A N 1
ATOM 678 C CA . GLU A 1 87 ? 21.048 1.780 -14.107 1.00 59.25 87 GLU A CA 1
ATOM 679 C C . GLU A 1 87 ? 20.970 3.249 -13.610 1.00 59.25 87 GLU A C 1
ATOM 681 O O . GLU A 1 87 ? 21.949 3.724 -13.024 1.00 59.25 87 GLU A O 1
ATOM 686 N N . PRO A 1 88 ? 19.824 3.968 -13.690 1.00 56.66 88 PRO A N 1
ATOM 687 C CA . PRO A 1 88 ? 19.641 5.241 -12.994 1.00 56.66 88 PRO A CA 1
ATOM 688 C C . PRO A 1 88 ? 19.838 5.109 -11.483 1.00 56.66 88 PRO A C 1
ATOM 690 O O . PRO A 1 88 ? 20.532 5.926 -10.886 1.00 56.66 88 PRO A O 1
ATOM 693 N N . PHE A 1 89 ? 19.277 4.066 -10.864 1.00 54.28 89 PHE A N 1
ATOM 694 C CA . PHE A 1 89 ? 19.396 3.843 -9.422 1.00 54.28 89 PHE A CA 1
ATOM 695 C C . PHE A 1 89 ? 20.857 3.686 -8.981 1.00 54.28 89 PHE A C 1
ATOM 697 O O . PHE A 1 89 ? 21.272 4.285 -7.993 1.00 54.28 89 PHE A O 1
ATOM 704 N N . GLN A 1 90 ? 21.665 2.946 -9.742 1.00 59.88 90 GLN A N 1
ATOM 705 C CA . GLN A 1 90 ? 23.093 2.784 -9.475 1.00 59.88 90 GLN A CA 1
ATOM 706 C C . GLN A 1 90 ? 23.861 4.100 -9.622 1.00 59.88 90 GLN A C 1
ATOM 708 O O . GLN A 1 90 ? 24.754 4.370 -8.822 1.00 59.88 90 GLN A O 1
ATOM 713 N N . LYS A 1 91 ? 23.489 4.952 -10.586 1.00 63.53 91 LYS A N 1
ATOM 714 C CA . LYS A 1 91 ? 24.122 6.264 -10.795 1.00 63.53 91 LYS A CA 1
ATOM 715 C C . LYS A 1 91 ? 23.882 7.240 -9.638 1.00 63.53 91 LYS A C 1
ATOM 717 O O . LYS A 1 91 ? 24.748 8.062 -9.354 1.00 63.53 91 LYS A O 1
ATOM 722 N N . TYR A 1 92 ? 22.728 7.150 -8.979 1.00 58.62 92 TYR A N 1
ATOM 723 C CA . TYR A 1 92 ? 22.390 7.960 -7.801 1.00 58.62 92 TYR A CA 1
ATOM 724 C C . TYR A 1 92 ? 22.672 7.246 -6.478 1.00 58.62 92 TYR A C 1
ATOM 726 O O . TYR A 1 92 ? 22.339 7.776 -5.418 1.00 58.62 92 TYR A O 1
ATOM 734 N N . LYS A 1 93 ? 23.278 6.053 -6.518 1.00 62.25 93 LYS A N 1
ATOM 735 C CA . LYS A 1 93 ? 23.589 5.289 -5.316 1.00 62.25 93 LYS A CA 1
ATOM 736 C C . LYS A 1 93 ? 24.677 6.033 -4.549 1.00 62.25 93 LYS A C 1
ATOM 738 O O . LYS A 1 93 ? 25.858 5.973 -4.888 1.00 62.25 93 LYS A O 1
ATOM 743 N N . LEU A 1 94 ? 24.256 6.778 -3.532 1.00 66.19 94 LEU A N 1
ATOM 744 C CA . LEU A 1 94 ? 25.169 7.382 -2.577 1.00 66.19 94 LEU A CA 1
ATOM 745 C C . LEU A 1 94 ? 26.010 6.265 -1.965 1.00 66.19 94 LEU A C 1
ATOM 747 O O . LEU A 1 94 ? 25.502 5.179 -1.666 1.00 66.19 94 LEU A O 1
ATOM 751 N N . LYS A 1 95 ? 27.311 6.522 -1.823 1.00 77.00 95 LYS A N 1
ATOM 752 C CA . LYS A 1 95 ? 28.206 5.586 -1.151 1.00 77.00 95 LYS A CA 1
ATOM 753 C C . LYS A 1 95 ? 27.632 5.355 0.245 1.00 77.00 95 LYS A C 1
ATOM 755 O O . LYS A 1 95 ? 27.362 6.326 0.951 1.00 77.00 95 LYS A O 1
ATOM 760 N N . GLN A 1 96 ? 27.376 4.094 0.582 1.00 72.69 96 GLN A N 1
ATOM 761 C CA . GLN A 1 96 ? 26.803 3.738 1.873 1.00 72.69 96 GLN A CA 1
ATOM 762 C C . GLN A 1 96 ? 27.675 4.333 2.977 1.00 72.69 96 GLN A C 1
ATOM 764 O O . GLN A 1 96 ? 28.894 4.157 2.980 1.00 72.69 96 GLN A O 1
ATOM 769 N N . ASN A 1 97 ? 27.046 5.100 3.861 1.00 87.62 97 ASN A N 1
ATOM 770 C CA . ASN A 1 97 ? 27.695 5.586 5.060 1.00 87.62 97 ASN A CA 1
ATOM 771 C C . ASN A 1 97 ? 27.545 4.485 6.109 1.00 87.62 97 ASN A C 1
ATOM 773 O O . ASN A 1 97 ? 26.437 4.257 6.592 1.00 87.62 97 ASN A O 1
ATOM 777 N N . HIS A 1 98 ? 28.644 3.784 6.383 1.00 89.38 98 HIS A N 1
ATOM 778 C CA . HIS A 1 98 ? 28.662 2.681 7.337 1.00 89.38 98 HIS A CA 1
ATOM 779 C C . HIS A 1 98 ? 28.289 3.151 8.744 1.00 89.38 98 HIS A C 1
ATOM 781 O O . HIS A 1 98 ? 27.469 2.505 9.367 1.00 89.38 98 HIS A O 1
ATOM 787 N N . ASP A 1 99 ? 28.717 4.342 9.169 1.00 89.69 99 ASP A N 1
ATOM 788 C CA . ASP A 1 99 ? 28.366 4.876 10.492 1.00 89.69 99 ASP A CA 1
ATOM 789 C C . ASP A 1 99 ? 26.845 5.055 10.662 1.00 89.69 99 ASP A C 1
ATOM 791 O O . ASP A 1 99 ? 26.283 4.776 11.722 1.00 89.69 99 ASP A O 1
ATOM 795 N N . ILE A 1 100 ? 26.156 5.516 9.609 1.00 85.00 100 ILE A N 1
ATOM 796 C CA . ILE A 1 100 ? 24.690 5.661 9.622 1.00 85.00 100 ILE A CA 1
ATOM 797 C C . ILE A 1 100 ? 24.016 4.289 9.581 1.00 85.00 100 ILE A C 1
ATOM 799 O O . ILE A 1 100 ? 23.034 4.083 10.287 1.00 85.00 100 ILE A O 1
ATOM 803 N N . LEU A 1 101 ? 24.526 3.370 8.758 1.00 86.88 101 LEU A N 1
ATOM 804 C CA . LEU A 1 101 ? 24.004 2.006 8.671 1.00 86.88 101 LEU A CA 1
ATOM 805 C C . LEU A 1 101 ? 24.113 1.285 10.009 1.00 86.88 101 LEU A C 1
ATOM 807 O O . LEU A 1 101 ? 23.092 0.815 10.489 1.00 86.88 101 LEU A O 1
ATOM 811 N N . ASP A 1 102 ? 25.291 1.300 10.627 1.00 92.00 102 ASP A N 1
ATOM 812 C CA . ASP A 1 102 ? 25.556 0.672 11.921 1.00 92.00 102 ASP A CA 1
ATOM 813 C C . ASP A 1 102 ? 24.645 1.277 13.001 1.00 92.00 102 ASP A C 1
ATOM 815 O O . ASP A 1 102 ? 23.995 0.555 13.746 1.00 92.00 102 ASP A O 1
ATOM 819 N N . THR A 1 103 ? 24.483 2.608 13.017 1.00 91.69 103 THR A N 1
ATOM 820 C CA . THR A 1 103 ? 23.554 3.280 13.945 1.00 91.69 103 THR A CA 1
ATOM 821 C C . THR A 1 103 ? 22.100 2.840 13.733 1.00 91.69 103 THR A C 1
ATOM 823 O O . THR A 1 103 ? 21.349 2.669 14.694 1.00 91.69 103 THR A O 1
ATOM 826 N N . CYS A 1 104 ? 21.663 2.699 12.478 1.00 83.19 104 CYS A N 1
ATOM 827 C CA . CYS A 1 104 ? 20.313 2.240 12.163 1.00 83.19 104 CYS A CA 1
ATOM 828 C C . CYS A 1 104 ? 20.117 0.761 12.506 1.00 83.19 104 CYS A C 1
ATOM 830 O O . CYS A 1 104 ? 19.052 0.396 12.994 1.00 83.19 104 CYS A O 1
ATOM 832 N N . GLU A 1 105 ? 21.121 -0.072 12.258 1.00 89.81 105 GLU A N 1
ATOM 833 C CA . GLU A 1 105 ? 21.091 -1.508 12.518 1.00 89.81 105 GLU A CA 1
ATOM 834 C C . GLU A 1 105 ? 21.084 -1.787 14.025 1.00 89.81 105 GLU A C 1
ATOM 836 O O . GLU A 1 105 ? 20.224 -2.531 14.491 1.00 89.81 105 GLU A O 1
ATOM 841 N N . ASP A 1 106 ? 21.905 -1.076 14.804 1.00 92.25 106 ASP A N 1
ATOM 842 C CA . ASP A 1 106 ? 21.875 -1.099 16.272 1.00 92.25 106 ASP A CA 1
ATOM 843 C C . ASP A 1 106 ? 20.499 -0.687 16.821 1.00 92.25 106 ASP A C 1
ATOM 845 O O . ASP A 1 106 ? 19.980 -1.296 17.759 1.00 92.25 106 ASP A O 1
ATOM 849 N N . PHE A 1 107 ? 19.884 0.351 16.240 1.00 89.06 107 PHE A N 1
ATOM 850 C CA . PHE A 1 107 ? 18.545 0.789 16.634 1.00 89.06 107 PHE A CA 1
ATOM 851 C C . PHE A 1 107 ? 17.491 -0.285 16.345 1.00 89.06 107 PHE A C 1
ATOM 853 O O . PHE A 1 107 ? 16.687 -0.589 17.223 1.00 89.06 107 PHE A O 1
ATOM 860 N N . ILE A 1 108 ? 17.504 -0.862 15.140 1.00 84.62 108 ILE A N 1
ATOM 861 C CA . ILE A 1 108 ? 16.556 -1.905 14.731 1.00 84.62 108 ILE A CA 1
ATOM 862 C C . ILE A 1 108 ? 16.707 -3.130 15.630 1.00 84.62 108 ILE A C 1
ATOM 864 O O . ILE A 1 108 ? 15.724 -3.535 16.237 1.00 84.62 108 ILE A O 1
ATOM 868 N N . GLN A 1 109 ? 17.925 -3.643 15.821 1.00 85.44 109 GLN A N 1
ATOM 869 C CA . GLN A 1 109 ? 18.179 -4.811 16.672 1.00 85.44 109 GLN A CA 1
ATOM 870 C C . GLN A 1 109 ? 17.747 -4.577 18.128 1.00 85.44 109 GLN A C 1
ATOM 872 O O . GLN A 1 109 ? 17.206 -5.468 18.788 1.00 85.44 109 GLN A O 1
ATOM 877 N N . ASN A 1 110 ? 17.953 -3.367 18.653 1.00 86.69 110 ASN A N 1
ATOM 878 C CA . ASN A 1 110 ? 17.508 -3.006 19.997 1.00 86.69 110 ASN A CA 1
ATOM 879 C C . ASN A 1 110 ? 15.978 -2.912 20.119 1.00 86.69 110 ASN A C 1
ATOM 881 O O . ASN A 1 110 ? 15.450 -3.148 21.200 1.00 86.69 110 ASN A O 1
ATOM 885 N N . GLU A 1 111 ? 15.258 -2.544 19.060 1.00 79.25 111 GLU A N 1
ATOM 886 C CA . GLU A 1 111 ? 13.790 -2.549 19.073 1.00 79.25 111 GLU A CA 1
ATOM 887 C C . GLU A 1 111 ? 13.218 -3.945 18.787 1.00 79.25 111 GLU A C 1
ATOM 889 O O . GLU A 1 111 ? 12.314 -4.371 19.501 1.00 79.25 111 GLU A O 1
ATOM 894 N N . GLU A 1 112 ? 13.779 -4.697 17.838 1.00 74.75 112 GLU A N 1
ATOM 895 C CA . GLU A 1 112 ? 13.416 -6.094 17.547 1.00 74.75 112 GLU A CA 1
ATOM 896 C C . GLU A 1 112 ? 13.595 -6.976 18.784 1.00 74.75 112 GLU A C 1
ATOM 898 O O . GLU A 1 112 ? 12.682 -7.695 19.165 1.00 74.75 112 GLU A O 1
ATOM 903 N N . SER A 1 113 ? 14.703 -6.829 19.517 1.00 73.56 113 SER A N 1
ATOM 904 C CA . SER A 1 113 ? 14.926 -7.573 20.769 1.00 73.56 113 SER A CA 1
ATOM 905 C C . SER A 1 113 ? 13.943 -7.238 21.904 1.00 73.56 113 SER A C 1
ATOM 907 O O . SER A 1 113 ? 13.869 -7.984 22.884 1.00 73.56 113 SER A O 1
ATOM 909 N N . LYS A 1 114 ? 13.183 -6.138 21.806 1.00 77.69 114 LYS A N 1
ATOM 910 C CA . LYS A 1 114 ? 12.086 -5.807 22.738 1.00 77.69 114 LYS A CA 1
ATOM 911 C C . LYS A 1 114 ? 10.746 -6.374 22.282 1.00 77.69 114 LYS A C 1
ATOM 913 O O . LYS A 1 114 ? 9.819 -6.447 23.092 1.00 77.69 114 LYS A O 1
ATOM 918 N N . ILE A 1 115 ? 10.629 -6.740 21.010 1.00 68.12 115 ILE A N 1
ATOM 919 C CA . ILE A 1 115 ? 9.462 -7.410 20.456 1.00 68.12 115 ILE A CA 1
ATOM 920 C C . ILE A 1 115 ? 9.633 -8.901 20.759 1.00 68.12 115 ILE A C 1
ATOM 922 O O . ILE A 1 115 ? 10.638 -9.521 20.436 1.00 68.12 115 ILE A O 1
ATOM 926 N N . ASN A 1 116 ? 8.660 -9.487 21.451 1.00 59.72 116 ASN A N 1
ATOM 927 C CA . ASN A 1 116 ? 8.673 -10.914 21.749 1.00 59.72 116 ASN A CA 1
ATOM 928 C C . ASN A 1 116 ? 8.248 -11.659 20.467 1.00 59.72 116 ASN A C 1
ATOM 930 O O . ASN A 1 116 ? 7.054 -11.821 20.215 1.00 59.72 116 ASN A O 1
ATOM 934 N N . GLU A 1 117 ? 9.214 -12.016 19.617 1.00 53.56 117 GLU A N 1
ATOM 935 C CA . GLU A 1 117 ? 9.023 -12.675 18.313 1.00 53.56 117 GLU A CA 1
ATOM 936 C C . GLU A 1 117 ? 8.601 -14.152 18.444 1.00 53.56 117 GLU A C 1
ATOM 938 O O . GLU A 1 117 ? 9.310 -15.060 18.020 1.00 53.56 117 GLU A O 1
ATOM 943 N N . ASP A 1 118 ? 7.430 -14.421 19.019 1.00 53.47 118 ASP A N 1
ATOM 944 C CA . ASP A 1 118 ? 6.767 -15.726 18.823 1.00 53.47 118 ASP A CA 1
ATOM 945 C C . ASP A 1 118 ? 5.818 -15.705 17.602 1.00 53.47 118 ASP A C 1
ATOM 947 O O . ASP A 1 118 ? 5.134 -16.680 17.304 1.00 53.47 118 ASP A O 1
ATOM 951 N N . GLU A 1 119 ? 5.763 -14.590 16.864 1.00 55.75 119 GLU A N 1
ATOM 952 C CA . GLU A 1 119 ? 4.983 -14.460 15.630 1.00 55.75 119 GLU A CA 1
ATOM 953 C C . GLU A 1 119 ? 5.880 -14.035 14.472 1.00 55.75 119 GLU A C 1
ATOM 955 O O . GLU A 1 119 ? 6.103 -12.854 14.218 1.00 55.75 119 GLU A O 1
ATOM 960 N N . ASP A 1 120 ? 6.396 -15.039 13.770 1.00 55.78 120 ASP A N 1
ATOM 961 C CA . ASP A 1 120 ? 7.114 -14.903 12.509 1.00 55.78 120 ASP A CA 1
ATOM 962 C C . ASP A 1 120 ? 6.173 -14.315 11.436 1.00 55.78 120 ASP A C 1
ATOM 964 O O . ASP A 1 120 ? 5.292 -14.989 10.899 1.00 55.78 120 ASP A O 1
ATOM 968 N N . LEU A 1 121 ? 6.317 -13.014 11.160 1.00 56.66 121 LEU A N 1
ATOM 969 C CA . LEU A 1 121 ? 5.519 -12.270 10.175 1.00 56.66 121 LEU A CA 1
ATOM 970 C C . LEU A 1 121 ? 6.055 -12.423 8.738 1.00 56.66 121 LEU A C 1
ATOM 972 O O . LEU A 1 121 ? 5.542 -11.777 7.821 1.00 56.66 121 LEU A O 1
ATOM 976 N N . CYS A 1 122 ? 7.095 -13.235 8.520 1.00 54.00 122 CYS A N 1
ATOM 977 C CA . CYS A 1 122 ? 7.796 -13.291 7.237 1.00 54.00 122 CYS A CA 1
ATOM 978 C C . CYS A 1 122 ? 7.081 -14.120 6.155 1.00 54.00 122 CYS A C 1
ATOM 980 O O . CYS A 1 122 ? 7.454 -14.007 4.987 1.00 54.00 122 CYS A O 1
ATOM 982 N N . ASP A 1 123 ? 6.050 -14.902 6.500 1.00 56.41 123 ASP A N 1
ATOM 983 C CA . ASP A 1 123 ? 5.404 -15.857 5.579 1.00 56.41 123 ASP A CA 1
ATOM 984 C C . ASP A 1 123 ? 3.908 -15.569 5.340 1.00 56.41 123 ASP A C 1
ATOM 986 O O . ASP A 1 123 ? 3.051 -16.455 5.341 1.00 56.41 123 ASP A O 1
ATOM 990 N N . VAL A 1 124 ? 3.559 -14.291 5.156 1.00 56.47 124 VAL A N 1
ATOM 991 C CA . VAL A 1 124 ? 2.177 -13.885 4.853 1.00 56.47 124 VAL A CA 1
ATOM 992 C C . VAL A 1 124 ? 1.965 -13.847 3.343 1.00 56.47 124 VAL A C 1
ATOM 994 O O . VAL A 1 124 ? 2.416 -12.938 2.644 1.00 56.47 124 VAL A O 1
ATOM 997 N N . GLU A 1 125 ? 1.244 -14.838 2.828 1.00 59.78 125 GLU A N 1
ATOM 998 C CA . GLU A 1 125 ? 0.832 -14.890 1.426 1.00 59.78 125 GLU A CA 1
ATOM 999 C C . GLU A 1 125 ? -0.136 -13.734 1.102 1.00 59.78 125 GLU A C 1
ATOM 1001 O O . GLU A 1 125 ? -1.088 -13.467 1.842 1.00 59.78 125 GLU A O 1
ATOM 1006 N N . PHE A 1 126 ? 0.097 -13.042 -0.016 1.00 50.03 126 PHE A N 1
ATOM 1007 C CA . PHE A 1 126 ? -0.731 -11.914 -0.447 1.00 50.03 126 PHE A CA 1
ATOM 1008 C C . PHE A 1 126 ? -2.212 -12.320 -0.555 1.00 50.03 126 PHE A C 1
ATOM 1010 O O . PHE A 1 126 ? -2.548 -13.344 -1.150 1.00 50.03 126 PHE A O 1
ATOM 1017 N N . GLY A 1 127 ? -3.102 -11.519 0.038 1.00 64.31 127 GLY A N 1
ATOM 1018 C CA . GLY A 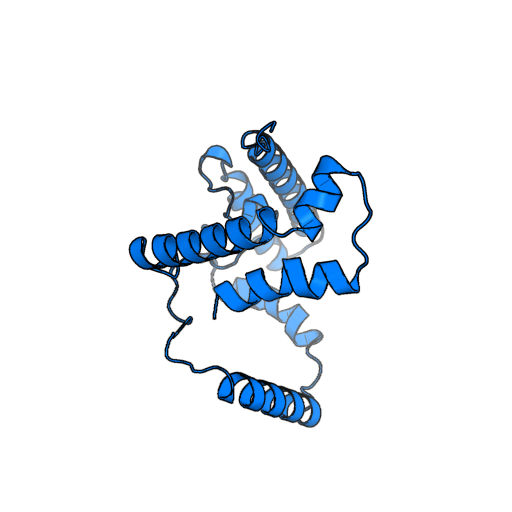1 127 ? -4.546 -11.780 0.068 1.00 64.31 127 GLY A CA 1
ATOM 1019 C C . GLY A 1 127 ? -5.016 -12.742 1.169 1.00 64.31 127 GLY A C 1
ATOM 1020 O O . GLY A 1 127 ? -6.217 -13.007 1.264 1.00 64.31 127 GLY A O 1
ATOM 1021 N N . LYS A 1 128 ? -4.119 -13.252 2.026 1.00 74.38 128 LYS A N 1
ATOM 1022 C CA . LYS A 1 128 ? -4.488 -14.040 3.213 1.00 74.38 128 LYS A CA 1
ATOM 1023 C C . LYS A 1 128 ? -4.376 -13.212 4.490 1.00 74.38 128 LYS A C 1
ATOM 1025 O O . LYS A 1 128 ? -3.510 -12.355 4.635 1.00 74.38 128 LYS A O 1
ATOM 1030 N N . TRP A 1 129 ? -5.281 -13.476 5.428 1.00 73.19 129 TRP A N 1
ATOM 1031 C CA . TRP A 1 129 ? -5.222 -12.878 6.758 1.00 73.19 129 TRP A CA 1
ATOM 1032 C C . TRP A 1 129 ? -4.054 -13.469 7.553 1.00 73.19 129 TRP A C 1
ATOM 1034 O O . TRP A 1 129 ? -3.869 -14.683 7.549 1.00 73.19 129 TRP A O 1
ATOM 1044 N N . LEU A 1 130 ? -3.313 -12.604 8.252 1.00 73.31 130 LEU A N 1
ATOM 1045 C CA . LEU A 1 130 ? -2.208 -12.981 9.144 1.00 73.31 130 LEU A CA 1
ATOM 1046 C C . LEU A 1 130 ? -2.642 -13.932 10.267 1.00 73.31 130 LEU A C 1
ATOM 1048 O O . LEU A 1 130 ? -1.942 -14.879 10.601 1.00 73.31 130 LEU A O 1
ATOM 1052 N N . ASP A 1 131 ? -3.808 -13.670 10.851 1.00 77.12 131 ASP A N 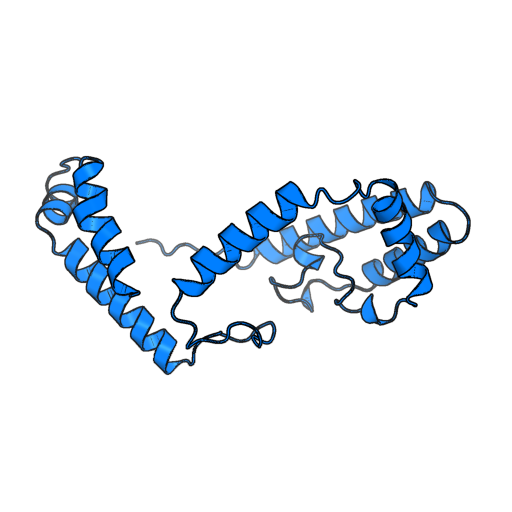1
ATOM 1053 C CA . ASP A 1 131 ? -4.363 -14.447 11.952 1.00 77.12 131 ASP A CA 1
ATOM 1054 C C . ASP A 1 131 ? -5.468 -15.393 11.459 1.00 77.12 131 ASP A C 1
ATOM 1056 O O . ASP A 1 131 ? -6.205 -15.097 10.513 1.00 77.12 131 ASP A O 1
ATOM 1060 N N . SER A 1 132 ? -5.654 -16.516 12.159 1.00 83.94 132 SER A N 1
ATOM 1061 C CA . SER A 1 132 ? -6.795 -17.404 11.922 1.00 83.94 132 SER A CA 1
ATOM 1062 C C . SER A 1 132 ? -8.125 -16.694 12.203 1.00 83.94 132 SER A C 1
ATOM 1064 O O . SER A 1 132 ? -8.204 -15.772 13.019 1.00 83.94 132 SER A O 1
ATOM 1066 N N . SER A 1 133 ? -9.214 -17.166 11.586 1.00 82.38 133 SER A N 1
ATOM 1067 C CA . SER A 1 133 ? -10.554 -16.609 11.831 1.00 82.38 133 SER A CA 1
ATOM 1068 C C . SER A 1 133 ? -10.933 -16.604 13.320 1.00 82.38 133 SER A C 1
ATOM 1070 O O . SER A 1 133 ? -11.614 -15.684 13.761 1.00 82.38 133 SER A O 1
ATOM 1072 N N . GLU A 1 134 ? -10.503 -17.604 14.095 1.00 84.56 134 GLU A N 1
ATOM 1073 C CA . GLU A 1 134 ? -10.734 -17.665 15.546 1.00 84.56 134 GLU A CA 1
ATOM 1074 C C . GLU A 1 134 ? -9.967 -16.567 16.291 1.00 84.56 134 GLU A C 1
ATOM 1076 O O . GLU A 1 134 ? -10.543 -15.865 17.124 1.00 84.56 134 GLU A O 1
ATOM 1081 N N . ARG A 1 135 ? -8.687 -16.357 15.955 1.00 83.25 135 ARG A N 1
ATOM 1082 C CA . ARG A 1 135 ? -7.877 -15.285 16.550 1.00 83.25 135 ARG A CA 1
ATOM 1083 C C . ARG A 1 135 ? -8.411 -13.903 16.200 1.00 83.25 135 ARG A C 1
ATOM 1085 O O . ARG A 1 135 ? -8.491 -13.045 17.077 1.00 83.25 135 ARG A O 1
ATOM 1092 N N . LEU A 1 136 ? -8.825 -13.698 14.951 1.00 85.25 136 LEU A N 1
ATOM 1093 C CA . LEU A 1 136 ? -9.456 -12.453 14.516 1.00 85.25 136 LEU A CA 1
ATOM 1094 C C . LEU A 1 136 ? -10.762 -12.191 15.270 1.00 85.25 136 LEU A C 1
ATOM 1096 O O . LEU A 1 136 ? -11.002 -11.062 15.702 1.00 85.25 136 LEU A O 1
ATOM 1100 N N . GLN A 1 137 ? -11.593 -13.218 15.468 1.00 87.38 137 GLN A N 1
ATOM 1101 C CA . GLN A 1 137 ? -12.826 -13.104 16.252 1.00 87.38 137 GLN A CA 1
ATOM 1102 C C . GLN A 1 137 ? -12.541 -12.755 17.715 1.00 87.38 137 GLN A C 1
ATOM 1104 O O . GLN A 1 137 ? -13.196 -11.867 18.261 1.00 87.38 137 GLN A O 1
ATOM 1109 N N . GLU A 1 138 ? -11.547 -13.388 18.338 1.00 88.44 138 GLU A N 1
ATOM 1110 C CA . GLU A 1 138 ? -11.166 -13.089 19.721 1.00 88.44 138 GLU A CA 1
ATOM 1111 C C . GLU A 1 138 ? -10.596 -11.668 19.863 1.00 88.44 138 GLU A C 1
ATOM 1113 O O . GLU A 1 138 ? -11.049 -10.921 20.734 1.00 88.44 138 GLU A O 1
ATOM 1118 N N . LYS A 1 139 ? -9.688 -11.237 18.972 1.00 84.81 139 LYS A N 1
ATOM 1119 C CA . LYS A 1 139 ? -9.185 -9.848 18.940 1.00 84.81 139 LYS A CA 1
ATOM 1120 C C . LYS A 1 139 ? -10.335 -8.853 18.748 1.00 84.81 139 LYS A C 1
ATOM 1122 O O . LYS A 1 139 ? -10.456 -7.883 19.496 1.00 84.81 139 LYS A O 1
ATOM 1127 N N . THR A 1 140 ? -11.247 -9.134 17.815 1.00 87.31 140 THR A N 1
ATOM 1128 C CA . THR A 1 140 ? -12.439 -8.303 17.578 1.00 87.31 140 THR A CA 1
ATOM 1129 C C . THR A 1 140 ? -13.314 -8.210 18.828 1.00 87.31 140 THR A C 1
ATOM 1131 O O . THR A 1 140 ? -13.761 -7.121 19.192 1.00 87.31 140 THR A O 1
ATOM 1134 N N . ARG A 1 141 ? -13.534 -9.328 19.528 1.00 89.88 141 ARG A N 1
ATOM 1135 C CA . ARG A 1 141 ? -14.316 -9.360 20.767 1.00 89.88 141 ARG A CA 1
ATOM 1136 C C . ARG A 1 141 ? -13.683 -8.490 21.851 1.00 89.88 141 ARG A C 1
ATOM 1138 O O . ARG A 1 141 ? -14.394 -7.687 22.452 1.00 89.88 141 ARG A O 1
ATOM 1145 N N . ARG A 1 142 ? -12.365 -8.580 22.052 1.00 85.50 142 ARG A N 1
ATOM 1146 C CA . ARG A 1 142 ? -11.631 -7.754 23.029 1.00 85.50 142 ARG A CA 1
ATOM 1147 C C . ARG A 1 142 ? -11.758 -6.261 22.738 1.00 85.50 142 ARG A C 1
ATOM 1149 O O . ARG A 1 142 ? -12.078 -5.491 23.644 1.00 85.50 142 ARG A O 1
ATOM 1156 N N . ILE A 1 143 ? -11.605 -5.859 21.474 1.00 85.25 143 ILE A N 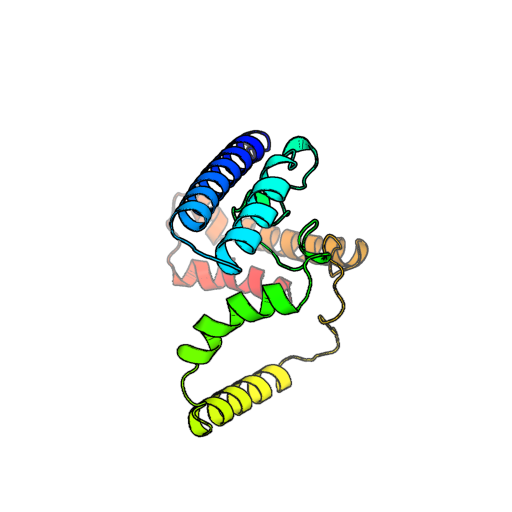1
ATOM 1157 C CA . ILE A 1 143 ? -11.788 -4.462 21.047 1.00 85.25 143 ILE A CA 1
ATOM 1158 C C . ILE A 1 143 ? -13.214 -3.988 21.358 1.00 85.25 143 ILE A C 1
ATOM 1160 O O . ILE A 1 143 ? -13.404 -2.921 21.947 1.00 85.25 143 ILE A O 1
ATOM 1164 N N . LEU A 1 144 ? -14.228 -4.784 21.002 1.00 87.12 144 LEU A N 1
ATOM 1165 C CA . LEU A 1 144 ? -15.633 -4.445 21.250 1.00 87.12 144 LEU A CA 1
ATOM 1166 C C . LEU A 1 144 ? -15.955 -4.351 22.747 1.00 87.12 144 LEU A C 1
ATOM 1168 O O . LEU A 1 144 ? -16.685 -3.451 23.166 1.00 87.12 144 LEU A O 1
ATOM 1172 N N . GLU A 1 145 ? -15.394 -5.236 23.570 1.00 89.00 145 GLU A N 1
ATOM 1173 C CA . GLU A 1 145 ? -15.542 -5.190 25.026 1.00 89.00 145 GLU A CA 1
ATOM 1174 C C . GLU A 1 145 ? -14.906 -3.930 25.625 1.00 89.00 145 GLU A C 1
ATOM 1176 O O . GLU A 1 145 ? -15.505 -3.287 26.494 1.00 89.00 145 GLU A O 1
ATOM 1181 N N . SER A 1 146 ? -13.730 -3.528 25.142 1.00 84.38 146 SER A N 1
ATOM 1182 C CA . SER A 1 146 ? -13.087 -2.281 25.559 1.00 84.38 146 SER A CA 1
ATOM 1183 C C . SER A 1 146 ? -13.866 -1.047 25.119 1.00 84.38 146 SER A C 1
ATOM 1185 O O . SER A 1 146 ? -14.111 -0.164 25.943 1.00 84.38 146 SER A O 1
ATOM 1187 N N . LEU A 1 147 ? -14.364 -1.007 23.881 1.00 84.94 147 LEU A N 1
ATOM 1188 C CA . LEU A 1 147 ? -15.254 0.063 23.417 1.00 84.94 147 LEU A CA 1
ATOM 1189 C C . LEU A 1 147 ? -16.518 0.158 24.276 1.00 84.94 147 LEU A C 1
ATOM 1191 O O . LEU A 1 147 ? -16.928 1.255 24.658 1.00 84.94 147 LEU A O 1
ATOM 1195 N N . LEU A 1 148 ? -17.105 -0.980 24.651 1.00 85.81 148 LEU A N 1
ATOM 1196 C CA . LEU A 1 148 ? -18.272 -1.007 25.526 1.00 85.81 148 LEU A CA 1
ATOM 1197 C C . LEU A 1 148 ? -17.964 -0.426 26.913 1.00 85.81 148 LEU A C 1
ATOM 1199 O O . LEU A 1 148 ? -18.795 0.301 27.463 1.00 85.81 148 LEU A O 1
ATOM 1203 N N . LYS A 1 149 ? -16.783 -0.711 27.479 1.00 85.50 149 LYS A N 1
ATOM 1204 C CA . LYS A 1 149 ? -16.330 -0.107 28.746 1.00 85.50 149 LYS A CA 1
ATOM 1205 C C . LYS A 1 149 ? -16.190 1.410 28.614 1.00 85.50 149 LYS A C 1
ATOM 1207 O O . LYS A 1 149 ? -16.679 2.134 29.481 1.00 85.50 149 LYS A O 1
ATOM 1212 N N . VAL A 1 150 ? -15.605 1.891 27.515 1.00 83.56 150 VAL A N 1
ATOM 1213 C CA . VAL A 1 150 ? -15.479 3.329 27.227 1.00 83.56 150 VAL A CA 1
ATOM 1214 C C . VAL A 1 150 ? -16.854 3.987 27.105 1.00 83.56 150 VAL A C 1
ATOM 1216 O O . VAL A 1 150 ? -17.096 5.025 27.724 1.00 83.56 150 VAL A O 1
ATOM 1219 N N . TRP A 1 151 ? -17.791 3.378 26.375 1.00 82.12 151 TRP A N 1
ATOM 1220 C CA . TRP A 1 151 ? -19.142 3.921 26.194 1.00 82.12 151 TRP A CA 1
ATOM 1221 C C . TRP A 1 151 ? -19.965 3.953 27.477 1.00 82.12 151 TRP A C 1
ATOM 1223 O O . TRP A 1 151 ? -20.778 4.859 27.659 1.00 82.12 151 TRP A O 1
ATOM 1233 N N . LYS A 1 152 ? -19.741 2.996 28.381 1.00 83.50 152 LYS A N 1
ATOM 1234 C CA . LYS A 1 152 ? -20.344 2.986 29.719 1.00 83.50 152 LYS A CA 1
ATOM 1235 C C . LYS A 1 152 ? -19.626 3.909 30.710 1.00 83.50 152 LYS A C 1
ATOM 1237 O O . LYS A 1 152 ? -20.075 4.017 31.849 1.00 83.50 152 LYS A O 1
ATOM 1242 N N . SER A 1 153 ? -18.528 4.562 30.321 1.00 83.38 153 SER A N 1
ATOM 1243 C CA . SER A 1 153 ? -17.808 5.451 31.230 1.00 83.38 153 SER A CA 1
ATOM 1244 C C . SER A 1 153 ? -18.650 6.693 31.573 1.00 83.38 153 SER A C 1
ATOM 1246 O O . SER A 1 153 ? -19.283 7.289 30.692 1.00 83.38 153 SER A O 1
ATOM 1248 N N . PRO A 1 154 ? -18.616 7.161 32.834 1.00 79.06 154 PRO A N 1
ATOM 1249 C CA . PRO A 1 154 ? -19.341 8.362 33.246 1.00 79.06 154 PRO A CA 1
ATOM 1250 C C . PRO A 1 154 ? -18.960 9.619 32.451 1.00 79.06 154 PRO A C 1
ATOM 1252 O O . PRO A 1 154 ? -19.787 10.516 32.280 1.00 79.06 154 PRO A O 1
ATOM 1255 N N . LYS A 1 155 ? -17.716 9.709 31.951 1.00 75.69 155 LYS A N 1
ATOM 1256 C CA . LYS A 1 155 ? -17.273 10.844 31.128 1.00 75.69 155 LYS A CA 1
ATOM 1257 C C . LYS A 1 155 ? -17.844 10.793 29.718 1.00 75.69 155 LYS A C 1
ATOM 1259 O O . LYS A 1 155 ? -18.284 11.833 29.227 1.00 75.69 155 LYS A O 1
ATOM 1264 N N . TYR A 1 156 ? -17.899 9.618 29.091 1.00 77.38 156 TYR A N 1
ATOM 1265 C CA . TYR A 1 156 ? -18.543 9.475 27.785 1.00 77.38 156 TYR A CA 1
ATOM 1266 C C . TYR A 1 156 ? -20.058 9.704 27.879 1.00 77.38 156 TYR A C 1
ATOM 1268 O O . TYR A 1 156 ? -20.650 10.388 27.041 1.00 77.38 156 TYR A O 1
ATOM 1276 N N . GLU A 1 157 ? -20.689 9.235 28.956 1.00 80.56 157 GLU A N 1
ATOM 1277 C CA . GLU A 1 157 ? -22.093 9.530 29.245 1.00 80.56 157 GLU A CA 1
ATOM 1278 C C . GLU A 1 157 ? -22.328 11.035 29.472 1.00 80.56 157 GLU A C 1
ATOM 1280 O O . GLU A 1 157 ? -23.292 11.606 28.961 1.00 80.56 157 GLU A O 1
ATOM 1285 N N . ALA A 1 158 ? -21.435 11.720 30.191 1.00 78.31 158 ALA A N 1
ATOM 1286 C CA . ALA A 1 158 ? -21.519 13.167 30.379 1.00 78.31 158 ALA A CA 1
ATOM 1287 C C . ALA A 1 158 ? -21.318 13.949 29.069 1.00 78.31 158 ALA A C 1
ATOM 1289 O O . ALA A 1 158 ? -21.983 14.965 28.863 1.00 78.31 158 ALA A O 1
ATOM 1290 N N . TYR A 1 159 ? -20.444 13.482 28.177 1.00 79.38 159 TYR A N 1
ATOM 1291 C CA . TYR A 1 159 ? -20.271 14.066 26.848 1.00 79.38 159 TYR A CA 1
ATOM 1292 C C . TYR A 1 159 ? -21.538 13.910 26.002 1.00 79.38 159 TYR A C 1
ATOM 1294 O O . TYR A 1 159 ? -22.088 14.901 25.526 1.00 79.38 159 TYR A O 1
ATOM 1302 N N . THR A 1 160 ? -22.055 12.685 25.891 1.00 79.19 160 THR A N 1
ATOM 1303 C CA . THR A 1 160 ? -23.213 12.364 25.040 1.00 79.19 160 THR A CA 1
ATOM 1304 C C . THR A 1 160 ? -24.533 12.928 25.567 1.00 79.19 160 THR A C 1
ATOM 1306 O O . THR A 1 160 ? -25.326 13.439 24.781 1.00 79.19 160 THR A O 1
ATOM 1309 N N . LYS A 1 161 ? -24.784 12.876 26.883 1.00 80.69 161 LYS A N 1
ATOM 1310 C CA . LYS A 1 161 ? -26.055 13.330 27.481 1.00 80.69 161 LYS A CA 1
ATOM 1311 C C . LYS A 1 161 ? -26.050 14.791 27.919 1.00 80.69 161 LYS A C 1
ATOM 1313 O O . LYS A 1 161 ? -27.110 15.405 27.961 1.00 80.69 161 LYS A O 1
ATOM 1318 N N . LYS A 1 162 ? -24.895 15.339 28.314 1.00 78.00 162 LYS A N 1
ATOM 1319 C CA . LYS A 1 162 ? -24.798 16.688 28.911 1.00 78.00 162 LYS A CA 1
ATOM 1320 C C . LYS A 1 162 ? -23.995 17.672 28.056 1.00 78.00 162 LYS A C 1
ATOM 1322 O O . LYS A 1 162 ? -23.799 18.802 28.495 1.00 78.00 162 LYS A O 1
ATOM 1327 N N . GLY A 1 163 ? -23.506 17.257 26.882 1.00 75.81 163 GLY A N 1
ATOM 1328 C CA . GLY A 1 163 ? -22.737 18.107 25.965 1.00 75.81 163 GLY A CA 1
ATOM 1329 C C . GLY A 1 163 ? -21.408 18.603 26.541 1.00 75.81 163 GLY A C 1
ATOM 1330 O O . GLY A 1 163 ? -20.854 19.589 26.060 1.00 75.81 163 GLY A O 1
ATOM 1331 N N . LYS A 1 164 ? -20.898 17.971 27.607 1.00 77.62 164 LYS A N 1
ATOM 1332 C CA . LYS A 1 164 ? -19.657 18.404 28.256 1.00 77.62 164 LYS A CA 1
ATOM 1333 C C . LYS A 1 164 ? -18.457 17.975 27.428 1.00 77.62 164 LYS A C 1
ATOM 1335 O O . LYS A 1 164 ? -18.233 16.782 27.263 1.00 77.62 164 LYS A O 1
ATOM 1340 N N . LEU A 1 165 ? -17.657 18.938 26.978 1.00 76.38 165 LEU A N 1
ATOM 1341 C CA . LEU A 1 165 ? -16.409 18.671 26.264 1.00 76.38 165 LEU A CA 1
ATOM 1342 C C . LEU A 1 165 ? -15.441 17.855 27.133 1.00 76.38 165 LEU A C 1
ATOM 1344 O O . LEU A 1 165 ? -15.181 18.192 28.291 1.00 76.38 165 LEU A O 1
ATOM 1348 N N . ILE A 1 166 ? -14.892 16.788 26.554 1.00 75.56 166 ILE A N 1
ATOM 1349 C CA . ILE A 1 166 ? -13.832 15.984 27.165 1.00 75.56 166 ILE A CA 1
ATOM 1350 C C . ILE A 1 166 ? -12.501 16.664 26.838 1.00 75.56 166 ILE A C 1
ATOM 1352 O O . ILE A 1 166 ? -12.205 16.931 25.676 1.00 75.56 166 ILE A O 1
ATOM 1356 N N . ASN A 1 167 ? -11.688 16.961 27.854 1.00 85.00 167 ASN A N 1
ATOM 1357 C CA . ASN A 1 167 ? -10.356 17.513 27.613 1.00 85.00 167 ASN A CA 1
ATOM 1358 C C . ASN A 1 167 ? -9.406 16.446 27.039 1.00 85.00 167 ASN A C 1
ATOM 1360 O O . ASN A 1 167 ? -9.586 15.249 27.266 1.00 85.00 167 ASN A O 1
ATOM 1364 N N . LYS A 1 168 ? -8.366 16.889 26.321 1.00 79.38 168 LYS A N 1
ATOM 1365 C CA . LYS A 1 168 ? -7.408 16.005 25.636 1.00 79.38 168 LYS A CA 1
ATOM 1366 C C . LYS A 1 168 ? -6.817 14.936 26.565 1.00 79.38 168 LYS A C 1
ATOM 1368 O O . LYS A 1 168 ? -6.769 13.775 26.184 1.00 79.38 168 LYS A O 1
ATOM 1373 N N . GLY A 1 169 ? -6.426 15.307 27.787 1.00 80.75 169 GLY A N 1
ATOM 1374 C CA . GLY A 1 169 ? -5.861 14.363 28.758 1.00 80.75 169 GLY A CA 1
ATOM 1375 C C . GLY A 1 169 ? -6.847 13.268 29.172 1.00 80.75 169 GLY A C 1
ATOM 1376 O O . GLY A 1 169 ? -6.504 12.093 29.175 1.00 80.75 169 GLY A O 1
ATOM 1377 N N . SER A 1 170 ? -8.104 13.631 29.436 1.00 79.12 170 SER A N 1
ATOM 1378 C CA . SER A 1 170 ? -9.156 12.663 29.770 1.00 79.12 170 SER A CA 1
ATOM 1379 C C . SER A 1 170 ? -9.497 11.764 28.587 1.00 79.12 170 SER A C 1
ATOM 1381 O O . SER A 1 170 ? -9.743 10.583 28.786 1.00 79.12 170 SER A O 1
ATOM 1383 N N . TYR A 1 171 ? -9.488 12.299 27.365 1.00 78.38 171 TYR A N 1
ATOM 1384 C CA . TYR A 1 171 ? -9.707 11.501 26.161 1.00 78.38 171 TYR A CA 1
ATOM 1385 C C . TYR A 1 171 ? -8.598 10.456 25.974 1.00 78.38 171 TYR A C 1
ATOM 1387 O O . TYR A 1 171 ? -8.881 9.286 25.738 1.00 78.38 171 TYR A O 1
ATOM 1395 N N . VAL A 1 172 ? -7.335 10.850 26.156 1.00 81.19 172 VAL A N 1
ATOM 1396 C CA . VAL A 1 172 ? -6.202 9.918 26.074 1.00 81.19 172 VAL A CA 1
ATOM 1397 C C . VAL A 1 172 ? -6.318 8.818 27.133 1.00 81.19 172 VAL A C 1
ATOM 1399 O O . VAL A 1 172 ? -6.255 7.643 26.787 1.00 81.19 172 VAL A O 1
ATOM 1402 N N . CYS A 1 173 ? -6.547 9.170 28.400 1.00 79.88 173 CYS A N 1
ATOM 1403 C CA . CYS A 1 173 ? -6.553 8.184 29.483 1.00 79.88 173 CYS A CA 1
ATOM 1404 C C . CYS A 1 173 ? -7.792 7.278 29.496 1.00 79.88 173 CYS A C 1
ATOM 1406 O O . CYS A 1 173 ? -7.690 6.126 29.902 1.00 79.88 173 CYS A O 1
ATOM 1408 N N . GLU A 1 174 ? -8.962 7.783 29.100 1.00 76.75 174 GLU A N 1
ATOM 1409 C CA . GLU A 1 174 ? -10.227 7.050 29.266 1.00 76.75 174 GLU A CA 1
ATOM 1410 C C . GLU A 1 174 ? -10.790 6.473 27.974 1.00 76.75 174 GLU A C 1
ATOM 1412 O O . GLU A 1 174 ? -11.672 5.621 28.038 1.00 76.75 174 GLU A O 1
ATOM 1417 N N . VAL A 1 175 ? -10.301 6.919 26.814 1.00 74.94 175 VAL A N 1
ATOM 1418 C CA . VAL A 1 175 ? -10.713 6.396 25.505 1.00 74.94 175 VAL A CA 1
ATOM 1419 C C . VAL A 1 175 ? -9.551 5.679 24.835 1.00 74.94 175 VAL A C 1
ATOM 1421 O O . VAL A 1 175 ? -9.689 4.512 24.494 1.00 74.94 175 VAL A O 1
ATOM 1424 N N . LEU A 1 176 ? -8.402 6.341 24.663 1.00 78.44 176 LEU A N 1
ATOM 1425 C CA . LEU A 1 176 ? -7.308 5.777 23.864 1.00 78.44 176 LEU A CA 1
ATOM 1426 C C . LEU A 1 176 ? -6.535 4.680 24.599 1.00 78.44 176 LEU A C 1
ATOM 1428 O O . LEU A 1 176 ? -6.358 3.603 24.041 1.00 78.44 176 LEU A O 1
ATOM 1432 N N . ALA A 1 177 ? -6.115 4.910 25.844 1.00 82.25 177 ALA A N 1
ATOM 1433 C CA . ALA A 1 177 ? -5.325 3.928 26.588 1.00 82.25 177 ALA A CA 1
ATOM 1434 C C . ALA A 1 177 ? -6.043 2.568 26.761 1.00 82.25 177 ALA A C 1
ATOM 1436 O O . ALA A 1 177 ? -5.424 1.545 26.485 1.00 82.25 177 ALA A O 1
ATOM 1437 N N . PRO A 1 178 ? -7.348 2.500 27.107 1.00 78.50 178 PRO A N 1
ATOM 1438 C CA . PRO A 1 178 ? -8.056 1.220 27.199 1.00 78.50 178 PRO A CA 1
ATOM 1439 C C . PRO A 1 178 ? -8.199 0.472 25.865 1.00 78.50 178 PRO A C 1
ATOM 1441 O O . PRO A 1 178 ? -8.343 -0.747 25.875 1.00 78.50 178 PRO A O 1
ATOM 1444 N N . LEU A 1 179 ? -8.202 1.191 24.736 1.00 76.69 179 LEU A N 1
ATOM 1445 C CA . LEU A 1 179 ? -8.295 0.600 23.396 1.00 76.69 179 LEU A CA 1
ATOM 1446 C C . LEU A 1 179 ? -6.942 0.100 22.891 1.00 76.69 179 LEU A C 1
ATOM 1448 O O . LEU A 1 179 ? -6.876 -0.938 22.240 1.00 76.69 179 LEU A O 1
ATOM 1452 N N . ILE A 1 180 ? -5.867 0.823 23.202 1.00 78.00 180 ILE A N 1
ATOM 1453 C CA . ILE A 1 180 ? -4.504 0.405 22.861 1.00 78.00 180 ILE A CA 1
ATOM 1454 C C . ILE A 1 180 ? -4.145 -0.847 23.670 1.00 78.00 180 ILE A C 1
ATOM 1456 O O . ILE A 1 180 ? -3.761 -1.859 23.094 1.00 78.00 180 ILE A O 1
ATOM 1460 N N . ASN A 1 181 ? -4.417 -0.832 24.976 1.00 75.94 181 ASN A N 1
ATOM 1461 C CA . ASN A 1 181 ? -4.088 -1.938 25.879 1.00 75.94 181 ASN A CA 1
ATOM 1462 C C . ASN A 1 181 ? -5.024 -3.154 25.742 1.00 75.94 181 ASN A C 1
ATOM 1464 O O . ASN A 1 181 ? -4.863 -4.124 26.470 1.00 75.94 181 ASN A O 1
ATOM 1468 N N . SER A 1 182 ? -6.048 -3.112 24.881 1.00 66.94 182 SER A N 1
ATOM 1469 C CA . S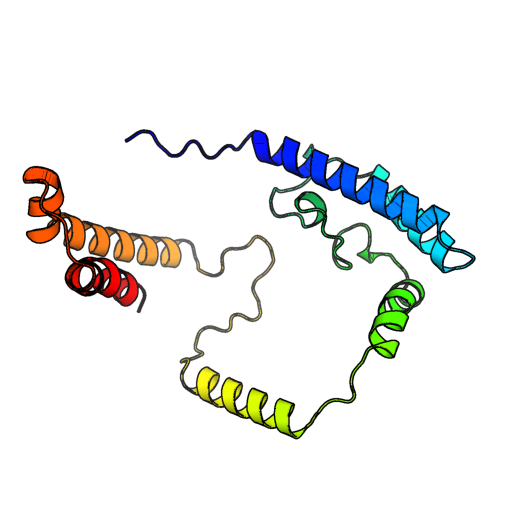ER A 1 182 ? -6.900 -4.286 24.624 1.00 66.94 182 SER A CA 1
ATOM 1470 C C . SER A 1 182 ? -6.361 -5.233 23.557 1.00 66.94 182 SER A C 1
ATOM 1472 O O . SER A 1 182 ? -6.939 -6.302 23.354 1.00 66.94 182 SER A O 1
ATOM 1474 N N . ASN A 1 183 ? -5.287 -4.815 22.884 1.00 55.72 183 ASN A N 1
ATOM 1475 C CA . ASN A 1 183 ? -4.595 -5.583 21.855 1.00 55.72 183 ASN A CA 1
ATOM 1476 C C . ASN A 1 183 ? -3.267 -6.189 22.341 1.00 55.72 183 ASN A C 1
ATOM 1478 O O . ASN A 1 183 ? -2.699 -6.989 21.602 1.00 55.72 183 ASN A O 1
ATOM 1482 N N . GLU A 1 184 ? -2.806 -5.820 23.542 1.00 54.69 184 GLU A N 1
ATOM 1483 C CA . GLU A 1 184 ? -1.760 -6.531 24.301 1.00 54.69 184 GLU A CA 1
ATOM 1484 C C . GLU A 1 184 ? -2.369 -7.741 25.033 1.00 54.69 184 GLU A C 1
ATOM 1486 O O . GLU A 1 184 ? -1.721 -8.809 25.060 1.00 54.69 184 GLU A O 1
#

Secondary structure (DSSP, 8-state):
-------TTHHHHHHHHHHHHHHHHHHHHHHT--HHHHHHHHHHHHHHHT--GGGS-TTSGGGGT---TTSTTGGGS-HHHHHHHHHHHHHT-PPP-HHHHHHHHHHHHHHHTTS---S-GGG--TTS-SS-HHHHHHHHHHHHHHHHHHHTSHHHHHHHHH-PPPPHHHHIIIIIHHHHTT--